Protein AF-A0A6A6NJC8-F1 (afdb_monomer_lite)

Structure (mmCIF, N/CA/C/O backbone):
data_AF-A0A6A6NJC8-F1
#
_entry.id   AF-A0A6A6NJC8-F1
#
loop_
_atom_site.group_PDB
_atom_site.id
_atom_site.type_symbol
_atom_site.label_atom_id
_atom_site.label_alt_id
_atom_site.label_comp_id
_atom_site.label_asym_id
_atom_site.label_entity_id
_atom_site.label_seq_id
_atom_site.pdbx_PDB_ins_code
_atom_site.Cartn_x
_atom_site.Cartn_y
_atom_site.Cartn_z
_atom_site.occupancy
_atom_site.B_iso_or_equiv
_atom_site.auth_seq_id
_atom_site.auth_comp_id
_atom_site.auth_asym_id
_atom_site.auth_atom_id
_atom_site.pdbx_PDB_model_num
ATOM 1 N N . MET A 1 1 ? 11.567 -21.123 -33.659 1.00 41.88 1 MET A N 1
ATOM 2 C CA . MET A 1 1 ? 11.520 -22.074 -34.787 1.00 41.88 1 MET A CA 1
ATOM 3 C C . MET A 1 1 ? 12.608 -21.691 -35.777 1.00 41.88 1 MET A C 1
ATOM 5 O O . MET A 1 1 ? 12.524 -20.587 -36.301 1.00 41.88 1 MET A O 1
ATOM 9 N N . PRO A 1 2 ? 13.656 -22.506 -35.967 1.00 37.62 2 PRO A N 1
ATOM 10 C CA . PRO A 1 2 ? 14.700 -22.231 -36.945 1.00 37.62 2 PRO A CA 1
ATOM 11 C C . PRO A 1 2 ? 14.341 -22.888 -38.285 1.00 37.62 2 PRO A C 1
ATOM 13 O O . PRO A 1 2 ? 13.939 -24.048 -38.311 1.00 37.62 2 PRO A O 1
ATOM 16 N N . SER A 1 3 ? 14.474 -22.147 -39.384 1.00 38.88 3 SER A N 1
ATOM 17 C CA . SER A 1 3 ? 14.333 -22.671 -40.747 1.00 38.88 3 SER A CA 1
ATOM 18 C C . SER A 1 3 ? 15.659 -22.488 -41.477 1.00 38.88 3 SER A C 1
ATOM 20 O O . SER A 1 3 ? 16.122 -21.366 -41.666 1.00 38.88 3 SER A O 1
ATOM 22 N N . THR A 1 4 ? 16.278 -23.607 -41.833 1.00 43.59 4 THR A N 1
ATOM 23 C CA . THR A 1 4 ? 17.396 -23.730 -42.772 1.00 43.59 4 THR A CA 1
ATOM 24 C C . THR A 1 4 ? 16.882 -23.723 -44.219 1.00 43.59 4 THR A C 1
ATOM 26 O O . THR A 1 4 ? 15.730 -24.084 -44.462 1.00 43.59 4 THR A O 1
ATOM 29 N N . PRO A 1 5 ? 17.745 -23.407 -45.200 1.00 42.50 5 PRO A N 1
ATOM 30 C CA . PRO A 1 5 ? 17.656 -24.014 -46.530 1.00 42.50 5 PRO A CA 1
ATOM 31 C C . PRO A 1 5 ? 18.995 -24.693 -46.883 1.00 42.50 5 PRO A C 1
ATOM 33 O O . PRO A 1 5 ? 20.046 -24.063 -46.882 1.00 42.50 5 PRO A O 1
ATOM 36 N N . ASN A 1 6 ? 19.038 -26.027 -46.922 1.00 35.12 6 ASN A N 1
ATOM 37 C CA . ASN A 1 6 ? 18.903 -26.884 -48.113 1.00 35.12 6 ASN A CA 1
ATOM 38 C C . ASN A 1 6 ? 19.952 -26.636 -49.213 1.00 35.12 6 ASN A C 1
ATOM 40 O O . ASN A 1 6 ? 19.728 -25.883 -50.156 1.00 35.12 6 ASN A O 1
ATOM 44 N N . GLY A 1 7 ? 21.065 -27.371 -49.113 1.00 31.09 7 GLY A N 1
ATOM 45 C CA . GLY A 1 7 ? 21.902 -27.737 -50.252 1.00 31.09 7 GLY A CA 1
ATOM 46 C C . GLY A 1 7 ? 21.306 -28.952 -50.965 1.00 31.09 7 GLY A C 1
ATOM 47 O O . GLY A 1 7 ? 20.947 -29.935 -50.319 1.00 31.09 7 GLY A O 1
ATOM 48 N N . SER A 1 8 ? 21.191 -28.876 -52.290 1.00 33.72 8 SER A N 1
ATOM 49 C CA . SER A 1 8 ? 20.746 -29.982 -53.139 1.00 33.72 8 SER A CA 1
ATOM 50 C C . SER A 1 8 ? 21.908 -30.431 -54.018 1.00 33.72 8 SER A C 1
ATOM 52 O O . SER A 1 8 ? 22.363 -29.696 -54.893 1.00 33.72 8 SER A O 1
ATOM 54 N N . VAL A 1 9 ? 22.409 -31.632 -53.737 1.00 33.34 9 VAL A N 1
ATOM 55 C CA . VAL A 1 9 ? 23.376 -32.367 -54.553 1.00 33.34 9 VAL A CA 1
ATOM 56 C C . VAL A 1 9 ? 22.571 -33.211 -55.536 1.00 33.34 9 VAL A C 1
ATOM 58 O O . VAL A 1 9 ? 21.896 -34.154 -55.126 1.00 33.34 9 VAL A O 1
ATOM 61 N N . HIS A 1 10 ? 22.644 -32.890 -56.828 1.00 31.41 10 HIS A N 1
ATOM 62 C CA . HIS A 1 10 ? 22.066 -33.708 -57.894 1.00 31.41 10 HIS A CA 1
ATOM 63 C C . HIS A 1 10 ? 23.175 -34.374 -58.722 1.00 31.41 10 HIS A C 1
ATOM 65 O O . HIS A 1 10 ? 23.778 -33.777 -59.605 1.00 31.41 10 HIS A O 1
ATOM 71 N N . LYS A 1 11 ? 23.454 -35.622 -58.333 1.00 29.78 11 LYS A N 1
ATOM 72 C CA . LYS A 1 11 ? 23.637 -36.834 -59.150 1.00 29.78 11 LYS A CA 1
ATOM 73 C C . LYS A 1 11 ? 23.867 -36.626 -60.662 1.00 29.78 11 LYS A C 1
ATOM 75 O O . LYS A 1 11 ? 22.927 -36.283 -61.372 1.00 29.78 11 LYS A O 1
ATOM 80 N N . PHE A 1 12 ? 25.059 -36.986 -61.147 1.00 27.52 12 PHE A N 1
ATOM 81 C CA . PHE A 1 12 ? 25.274 -37.395 -62.539 1.00 27.52 12 PHE A CA 1
ATOM 82 C C . PHE A 1 12 ? 25.488 -38.909 -62.604 1.00 27.52 12 PHE A C 1
ATOM 84 O O . PHE A 1 12 ? 26.232 -39.478 -61.806 1.00 27.52 12 PHE A O 1
ATOM 91 N N . GLN A 1 13 ? 24.723 -39.524 -63.502 1.00 31.44 13 GLN A N 1
ATOM 92 C CA . GLN A 1 13 ? 24.660 -40.944 -63.821 1.00 31.44 13 GLN A CA 1
ATOM 93 C C . GLN A 1 13 ? 25.896 -41.415 -64.587 1.00 31.44 13 GLN A C 1
ATOM 95 O O . GLN A 1 13 ? 26.438 -40.690 -65.416 1.00 31.44 13 GLN A O 1
ATOM 100 N N . GLU A 1 14 ? 26.270 -42.659 -64.297 1.00 28.16 14 GLU A N 1
ATOM 101 C CA . GLU A 1 14 ? 27.079 -43.540 -65.131 1.00 28.16 14 GLU A CA 1
ATOM 102 C C . GLU A 1 14 ? 26.435 -43.695 -66.518 1.00 28.16 14 GLU A C 1
ATOM 104 O O . GLU A 1 14 ? 25.247 -44.011 -66.616 1.00 28.16 14 GLU A O 1
ATOM 109 N N . GLU A 1 15 ? 27.230 -43.508 -67.570 1.00 29.28 15 GLU A N 1
ATOM 110 C CA . GLU A 1 15 ? 26.967 -44.073 -68.893 1.00 29.28 15 GLU A CA 1
ATOM 111 C C . GLU A 1 15 ? 28.077 -45.073 -69.215 1.00 29.28 15 GLU A C 1
ATOM 113 O O . GLU A 1 15 ? 29.268 -44.806 -69.040 1.00 29.28 15 GLU A O 1
ATOM 118 N N . ASP A 1 16 ? 27.614 -46.249 -69.617 1.00 26.67 16 ASP A N 1
ATOM 119 C CA . ASP A 1 16 ? 28.346 -47.470 -69.895 1.00 26.67 16 ASP A CA 1
ATOM 120 C C . ASP A 1 16 ? 28.684 -47.571 -71.395 1.00 26.67 16 ASP A C 1
ATOM 122 O O . ASP A 1 16 ? 28.034 -46.958 -72.240 1.00 26.67 16 ASP A O 1
ATOM 126 N N . GLU A 1 17 ? 29.667 -48.420 -71.689 1.00 26.52 17 GLU A N 1
ATOM 127 C CA . GLU A 1 17 ? 29.964 -49.049 -72.984 1.00 26.52 17 GLU A CA 1
ATOM 128 C C . GLU A 1 17 ? 30.283 -48.190 -74.230 1.00 26.52 17 GLU A C 1
ATOM 130 O O . GLU A 1 17 ? 29.432 -47.694 -74.964 1.00 26.52 17 GLU A O 1
ATOM 135 N N . SER A 1 18 ? 31.547 -48.262 -74.657 1.00 26.30 18 SER A N 1
ATOM 136 C CA . SER A 1 18 ? 31.848 -48.965 -75.920 1.00 26.30 18 SER A CA 1
ATOM 137 C C . SER A 1 18 ? 33.334 -49.309 -76.035 1.00 26.30 18 SER A C 1
ATOM 139 O O . SER A 1 18 ? 34.189 -48.546 -76.479 1.00 26.30 18 SER A O 1
ATOM 141 N N . THR A 1 19 ? 33.619 -50.544 -75.645 1.00 29.59 19 THR A N 1
ATOM 142 C CA . THR A 1 19 ? 34.724 -51.366 -76.124 1.00 29.59 19 THR A CA 1
ATOM 143 C C . THR A 1 19 ? 34.770 -51.364 -77.655 1.00 29.59 19 THR A C 1
ATOM 145 O O . THR A 1 19 ? 33.964 -52.013 -78.317 1.00 29.59 19 THR A O 1
ATOM 148 N N . VAL A 1 20 ? 35.768 -50.694 -78.236 1.00 29.53 20 VAL A N 1
ATOM 149 C CA . VAL A 1 20 ? 36.197 -50.963 -79.614 1.00 29.53 20 VAL A CA 1
ATOM 150 C C . VAL A 1 20 ? 37.512 -51.717 -79.553 1.00 29.53 20 VAL A C 1
ATOM 152 O O . VAL A 1 20 ? 38.564 -51.203 -79.179 1.00 29.53 20 VAL A O 1
ATOM 155 N N . SER A 1 21 ? 37.407 -52.998 -79.872 1.00 26.67 21 SER A N 1
ATOM 156 C CA . SER A 1 21 ? 38.515 -53.923 -79.993 1.00 26.67 21 SER A CA 1
ATOM 157 C C . SER A 1 21 ? 39.278 -53.697 -81.299 1.00 26.67 21 SER A C 1
ATOM 159 O O . SER A 1 21 ? 38.669 -53.631 -82.365 1.00 26.67 21 SER A O 1
ATOM 161 N N . SER A 1 22 ? 40.607 -53.800 -81.192 1.00 26.28 22 SER A N 1
ATOM 162 C CA . SER A 1 22 ? 41.574 -54.285 -82.199 1.00 26.28 22 SER A CA 1
ATOM 163 C C . SER A 1 22 ? 41.962 -53.349 -83.368 1.00 26.28 22 SER A C 1
ATOM 165 O O . SER A 1 22 ? 41.143 -52.540 -83.787 1.00 26.28 22 SER A O 1
ATOM 167 N N . PRO A 1 23 ? 43.191 -53.459 -83.936 1.00 31.98 23 PRO A N 1
ATOM 168 C CA . PRO A 1 23 ? 44.130 -54.578 -83.814 1.00 31.98 23 PRO A CA 1
ATOM 169 C C . PRO A 1 23 ? 45.562 -54.214 -83.383 1.00 31.98 23 PRO A C 1
ATOM 171 O O . PRO A 1 23 ? 46.103 -53.147 -83.653 1.00 31.98 23 PRO A O 1
ATOM 174 N N . THR A 1 24 ? 46.214 -55.202 -82.780 1.00 38.50 24 THR A N 1
ATOM 175 C CA . THR A 1 24 ? 47.656 -55.426 -82.860 1.00 38.50 24 THR A CA 1
ATOM 176 C C . THR A 1 24 ? 48.128 -55.311 -84.315 1.00 38.50 24 THR A C 1
ATOM 178 O O . THR A 1 24 ? 47.917 -56.215 -85.121 1.00 38.50 24 THR A O 1
ATOM 181 N N . LEU A 1 25 ? 48.797 -54.207 -84.644 1.00 31.39 25 LEU A N 1
ATOM 182 C CA . LEU A 1 25 ? 49.578 -54.037 -85.867 1.00 31.39 25 LEU A CA 1
ATOM 183 C C . LEU A 1 25 ? 51.045 -53.852 -85.468 1.00 31.39 25 LEU A C 1
ATOM 185 O O . LEU A 1 25 ? 51.468 -52.785 -85.044 1.00 31.39 25 LEU A O 1
ATOM 189 N N . SER A 1 26 ? 51.769 -54.971 -85.531 1.00 36.19 26 SER A N 1
ATOM 190 C CA . SER A 1 26 ? 53.160 -55.091 -85.992 1.00 36.19 26 SER A CA 1
ATOM 191 C C . SER A 1 26 ? 54.058 -53.853 -85.854 1.00 36.19 26 SER A C 1
ATOM 193 O O . SER A 1 26 ? 53.956 -52.933 -86.657 1.00 36.19 26 SER A O 1
ATOM 195 N N . SER A 1 27 ? 55.007 -53.917 -84.910 1.00 44.06 27 SER A N 1
ATOM 196 C CA . SER A 1 27 ? 56.323 -53.258 -84.980 1.00 44.06 27 SER A CA 1
ATOM 197 C C . SER A 1 27 ? 56.333 -51.842 -85.574 1.00 44.06 27 SER A C 1
ATOM 199 O O . SER A 1 27 ? 56.900 -51.654 -86.644 1.00 44.06 27 SER A O 1
ATOM 201 N N . SER A 1 28 ? 55.753 -50.850 -84.894 1.00 47.44 28 SER A N 1
ATOM 202 C CA . SER A 1 28 ? 56.027 -49.453 -85.243 1.00 47.44 28 SER A CA 1
ATOM 203 C C . SER A 1 28 ? 57.431 -49.107 -84.756 1.00 47.44 28 SER A C 1
ATOM 205 O O . SER A 1 28 ? 57.671 -49.022 -83.546 1.00 47.44 28 SER A O 1
ATOM 207 N N . MET A 1 29 ? 58.380 -48.963 -85.673 1.00 57.50 29 MET A N 1
ATOM 208 C CA . MET A 1 29 ? 59.720 -48.512 -85.317 1.00 57.50 29 MET A CA 1
ATOM 209 C C . MET A 1 29 ? 59.643 -47.094 -84.735 1.00 57.50 29 MET A C 1
ATOM 211 O O . MET A 1 29 ? 59.025 -46.207 -85.318 1.00 57.50 29 MET A O 1
ATOM 215 N N . THR A 1 30 ? 60.276 -46.851 -83.586 1.00 59.84 30 THR A N 1
ATOM 216 C CA . THR A 1 30 ? 60.430 -45.493 -83.048 1.00 59.84 30 THR A CA 1
ATOM 217 C C . THR A 1 30 ? 61.491 -44.761 -83.866 1.00 59.84 30 THR A C 1
ATOM 219 O O . THR A 1 30 ? 62.697 -44.861 -83.622 1.00 59.84 30 THR A O 1
ATOM 222 N N . PHE A 1 31 ? 61.046 -44.049 -84.900 1.00 61.91 31 PHE A N 1
ATOM 223 C CA . PHE A 1 31 ? 61.930 -43.264 -85.756 1.00 61.91 31 PHE A CA 1
ATOM 224 C C . PHE A 1 31 ? 62.640 -42.178 -84.930 1.00 61.91 31 PHE A C 1
ATOM 226 O O . PHE A 1 31 ? 61.997 -41.404 -84.224 1.00 61.91 31 PHE A O 1
ATOM 233 N N . GLY A 1 32 ? 63.978 -42.147 -84.994 1.00 64.69 32 GLY A N 1
ATOM 234 C CA . GLY A 1 32 ? 64.833 -41.250 -84.196 1.00 64.69 32 GLY A CA 1
ATOM 235 C C . GLY A 1 32 ? 65.734 -41.949 -83.167 1.00 64.69 32 GLY A C 1
ATOM 236 O O . GLY A 1 32 ? 66.575 -41.295 -82.556 1.00 64.69 32 GLY A O 1
ATOM 237 N N . THR A 1 33 ? 65.612 -43.269 -82.998 1.00 73.56 33 THR A N 1
ATOM 238 C CA . THR A 1 33 ? 66.508 -44.094 -82.167 1.00 73.56 33 THR A CA 1
ATOM 239 C C . THR A 1 33 ? 67.672 -44.683 -82.989 1.00 73.56 33 THR A C 1
ATOM 241 O O . THR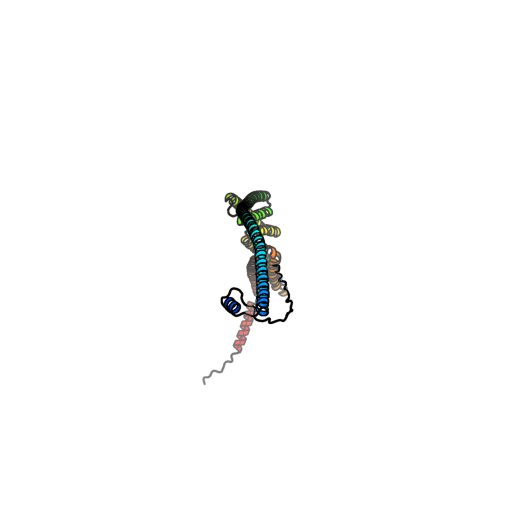 A 1 33 ? 67.537 -44.874 -84.202 1.00 73.56 33 THR A O 1
ATOM 244 N N . PRO A 1 34 ? 68.835 -44.995 -82.375 1.00 66.00 34 PRO A N 1
ATOM 245 C CA . PRO A 1 34 ? 69.986 -45.570 -83.090 1.00 66.00 34 PRO A CA 1
ATOM 246 C C . PRO A 1 34 ? 69.684 -46.950 -83.704 1.00 66.00 34 PRO A C 1
ATOM 248 O O . PRO A 1 34 ? 70.246 -47.311 -84.736 1.00 66.00 34 PRO A O 1
ATOM 251 N N . GLU A 1 35 ? 68.739 -47.686 -83.122 1.00 67.25 35 GLU A N 1
ATOM 252 C CA . GLU A 1 35 ? 68.263 -48.997 -83.582 1.00 67.25 35 GLU A CA 1
ATOM 253 C C . GLU A 1 35 ? 67.546 -48.913 -84.941 1.00 67.25 35 GLU A C 1
ATOM 255 O O . GLU A 1 35 ? 67.665 -49.815 -85.775 1.00 67.25 35 GLU A O 1
ATOM 260 N N . ALA A 1 36 ? 66.869 -47.792 -85.218 1.00 65.44 36 ALA A N 1
ATOM 261 C CA . ALA A 1 36 ? 66.223 -47.556 -86.505 1.00 65.44 36 ALA A CA 1
ATOM 262 C C . ALA A 1 36 ? 67.224 -47.332 -87.650 1.00 65.44 36 ALA A C 1
ATOM 264 O O . ALA A 1 36 ? 66.989 -47.758 -88.785 1.00 65.44 36 ALA A O 1
ATOM 265 N N . LEU A 1 37 ? 68.371 -46.719 -87.345 1.00 64.94 37 LEU A N 1
ATOM 266 C CA . LEU A 1 37 ? 69.449 -46.477 -88.307 1.00 64.94 37 LEU A CA 1
ATOM 267 C C . LEU A 1 37 ? 70.192 -47.770 -88.678 1.00 64.94 37 LEU A C 1
ATOM 269 O O . LEU A 1 37 ? 70.551 -47.964 -89.842 1.00 64.94 37 LEU A O 1
ATOM 273 N N . ASP A 1 38 ? 70.366 -48.684 -87.721 1.00 67.75 38 ASP A N 1
ATOM 274 C CA . ASP A 1 38 ? 70.988 -49.992 -87.958 1.00 67.75 38 ASP A CA 1
ATOM 275 C C . ASP A 1 38 ? 70.116 -50.928 -88.805 1.00 67.75 38 ASP A C 1
ATOM 277 O O . ASP A 1 38 ? 70.636 -51.740 -89.577 1.00 67.75 38 ASP A O 1
ATOM 281 N N . HIS A 1 39 ? 68.791 -50.808 -88.710 1.00 66.06 39 HIS A N 1
ATOM 282 C CA . HIS A 1 39 ? 67.864 -51.512 -89.596 1.00 66.06 39 HIS A CA 1
ATOM 283 C C . HIS A 1 39 ? 67.890 -50.941 -91.018 1.00 66.06 39 HIS A C 1
ATOM 285 O O . HIS A 1 39 ? 68.025 -51.723 -91.958 1.00 66.06 39 HIS A O 1
ATOM 291 N N . LEU A 1 40 ? 67.886 -49.609 -91.181 1.00 63.72 40 LEU A N 1
ATOM 292 C CA . LEU A 1 40 ? 68.051 -48.917 -92.473 1.00 63.72 40 LEU A CA 1
ATOM 293 C C . LEU A 1 40 ? 69.286 -49.395 -93.248 1.00 63.72 40 LEU A C 1
ATOM 295 O O . LEU A 1 40 ? 69.226 -49.600 -94.458 1.00 63.72 40 LEU A O 1
ATOM 299 N N . ARG A 1 41 ? 70.394 -49.634 -92.540 1.00 68.62 41 ARG A N 1
ATOM 300 C CA . ARG A 1 41 ? 71.668 -50.065 -93.133 1.00 68.62 41 ARG A CA 1
ATOM 301 C C . ARG A 1 41 ? 71.674 -51.518 -93.627 1.00 68.62 41 ARG A C 1
ATOM 303 O O . ARG A 1 41 ? 72.539 -51.876 -94.422 1.00 68.62 41 ARG A O 1
ATOM 310 N N . LYS A 1 42 ? 70.738 -52.354 -93.160 1.00 70.75 42 LYS A N 1
ATOM 311 C CA . LYS A 1 42 ? 70.618 -53.783 -93.515 1.00 70.75 42 LYS A CA 1
ATOM 312 C C . LYS A 1 42 ? 69.615 -54.049 -94.644 1.00 70.75 42 LYS A C 1
ATOM 314 O O . LYS A 1 42 ? 69.559 -55.169 -95.148 1.00 70.75 42 LYS A O 1
ATOM 319 N N . LEU A 1 43 ? 68.834 -53.054 -95.060 1.00 66.56 43 LEU A N 1
ATOM 320 C CA . LEU A 1 43 ? 67.834 -53.214 -96.116 1.00 66.56 43 LEU A CA 1
ATOM 321 C C . LEU A 1 43 ? 68.466 -53.120 -97.508 1.00 66.56 43 LEU A C 1
ATOM 323 O O . LEU A 1 43 ? 69.072 -52.117 -97.866 1.00 66.56 43 LEU A O 1
ATOM 327 N N . THR A 1 44 ? 68.291 -54.174 -98.304 1.00 66.19 44 THR A N 1
ATOM 328 C CA . THR A 1 44 ? 68.738 -54.261 -99.711 1.00 66.19 44 THR A CA 1
ATOM 329 C C . THR A 1 44 ? 67.589 -54.566 -100.682 1.00 66.19 44 THR A C 1
ATOM 331 O O . THR A 1 44 ? 67.808 -54.626 -101.888 1.00 66.19 44 THR A O 1
ATOM 334 N N . ASP A 1 45 ? 66.361 -54.719 -100.170 1.00 74.69 45 ASP A N 1
ATOM 335 C CA . ASP A 1 45 ? 65.141 -54.955 -100.949 1.00 74.69 45 ASP A CA 1
ATOM 336 C C . ASP A 1 45 ? 64.317 -53.664 -101.108 1.00 74.69 45 ASP A C 1
ATOM 338 O O . ASP A 1 45 ? 63.999 -52.972 -100.134 1.00 74.69 45 ASP A O 1
ATOM 342 N N . VAL A 1 46 ? 63.935 -53.358 -102.349 1.00 74.19 46 VAL A N 1
ATOM 343 C CA . VAL A 1 46 ? 63.192 -52.144 -102.725 1.00 74.19 46 VAL A CA 1
ATOM 344 C C . VAL A 1 46 ? 61.774 -52.150 -102.129 1.00 74.19 46 VAL A C 1
ATOM 346 O O . VAL A 1 46 ? 61.247 -51.094 -101.761 1.00 74.19 46 VAL A O 1
ATOM 349 N N . GLY A 1 47 ? 61.162 -53.329 -101.966 1.00 73.06 47 GLY A N 1
ATOM 350 C CA . GLY A 1 47 ? 59.842 -53.480 -101.340 1.00 73.06 47 GLY A CA 1
ATOM 351 C C . GLY A 1 47 ? 59.844 -53.172 -99.838 1.00 73.06 47 GLY A C 1
ATOM 352 O O . GLY A 1 47 ? 58.932 -52.528 -99.318 1.00 73.06 47 GLY A O 1
ATOM 353 N N . ALA A 1 48 ? 60.890 -53.587 -99.127 1.00 73.62 48 ALA A N 1
ATOM 354 C CA . ALA A 1 48 ? 61.046 -53.301 -97.704 1.00 73.62 48 ALA A CA 1
ATOM 355 C C . ALA A 1 48 ? 61.396 -51.822 -97.433 1.00 73.62 48 ALA A C 1
ATOM 357 O O . ALA A 1 48 ? 60.857 -51.221 -96.503 1.00 73.62 48 ALA A O 1
ATOM 358 N N . MET A 1 49 ? 62.214 -51.202 -98.292 1.00 75.12 49 MET A N 1
ATOM 359 C CA . MET A 1 49 ? 62.529 -49.769 -98.214 1.00 75.12 49 MET A CA 1
ATOM 360 C C . MET A 1 49 ? 61.298 -48.886 -98.472 1.00 75.12 49 MET A C 1
ATOM 362 O O . MET A 1 49 ? 61.090 -47.894 -97.775 1.00 75.12 49 MET A O 1
ATOM 366 N N . THR A 1 50 ? 60.437 -49.264 -99.422 1.00 80.19 50 THR A N 1
ATOM 367 C CA . THR A 1 50 ? 59.172 -48.551 -99.660 1.00 80.19 50 THR A CA 1
ATOM 368 C C . THR A 1 50 ? 58.182 -48.722 -98.510 1.00 80.19 50 THR A C 1
ATOM 370 O O . THR A 1 50 ? 57.526 -47.748 -98.156 1.00 80.19 50 THR A O 1
ATOM 373 N N . ARG A 1 51 ? 58.087 -49.894 -97.866 1.00 79.31 51 ARG A N 1
ATOM 374 C CA . ARG A 1 51 ? 57.253 -50.065 -96.658 1.00 79.31 51 ARG A CA 1
ATOM 375 C C . ARG A 1 51 ? 57.706 -49.180 -95.499 1.00 79.31 51 ARG A C 1
ATOM 377 O O . ARG A 1 51 ? 56.874 -48.472 -94.944 1.00 79.31 51 ARG A O 1
ATOM 384 N N . LEU A 1 52 ? 59.005 -49.154 -95.203 1.00 80.19 52 LEU A N 1
ATOM 385 C CA . LEU A 1 52 ? 59.553 -48.281 -94.161 1.00 80.19 52 LEU A CA 1
ATOM 386 C C . LEU A 1 52 ? 59.381 -46.803 -94.492 1.00 80.19 52 LEU A C 1
ATOM 388 O O . LEU A 1 52 ? 59.100 -46.018 -93.601 1.00 80.19 52 LEU A O 1
ATOM 392 N N . LEU A 1 53 ? 59.480 -46.414 -95.765 1.00 81.44 53 LEU A N 1
ATOM 393 C CA . LEU A 1 53 ? 59.166 -45.048 -96.173 1.00 81.44 53 LEU A CA 1
ATOM 394 C C . LEU A 1 53 ? 57.698 -44.696 -95.885 1.00 81.44 53 LEU A C 1
ATOM 396 O O . LEU A 1 53 ? 57.432 -43.624 -95.352 1.00 81.44 53 LEU A O 1
ATOM 400 N N . HIS A 1 54 ? 56.745 -45.580 -96.199 1.00 85.62 54 HIS A N 1
ATOM 401 C CA . HIS A 1 54 ? 55.334 -45.346 -95.869 1.00 85.62 54 HIS A CA 1
ATOM 402 C C . HIS A 1 54 ? 55.099 -45.306 -94.352 1.00 85.62 54 HIS A C 1
ATOM 404 O O . HIS A 1 54 ? 54.292 -44.503 -93.894 1.00 85.62 54 HIS A O 1
ATOM 410 N N . GLU A 1 55 ? 55.826 -46.115 -93.581 1.00 85.06 55 GLU A N 1
ATOM 411 C CA . GLU A 1 55 ? 55.790 -46.106 -92.116 1.00 85.06 55 GLU A CA 1
ATOM 412 C C . GLU A 1 55 ? 56.377 -44.805 -91.535 1.00 85.06 55 GLU A C 1
ATOM 414 O O . GLU A 1 55 ? 55.733 -44.170 -90.705 1.00 85.06 55 GLU A O 1
ATOM 419 N N . CYS A 1 56 ? 57.520 -44.330 -92.047 1.00 83.44 56 CYS A N 1
ATOM 420 C CA . CYS A 1 56 ? 58.094 -43.019 -91.721 1.00 83.44 56 CYS A CA 1
ATOM 421 C C . CYS A 1 56 ? 57.113 -41.886 -92.033 1.00 83.44 56 CYS A C 1
ATOM 423 O O . CYS A 1 56 ? 56.921 -40.989 -91.219 1.00 83.44 56 CYS A O 1
ATOM 425 N N . ILE A 1 57 ? 56.491 -41.917 -93.217 1.00 87.00 57 ILE A N 1
ATOM 426 C CA . ILE A 1 57 ? 55.524 -40.898 -93.641 1.00 87.00 57 ILE A CA 1
ATOM 427 C C . ILE A 1 57 ? 54.286 -40.926 -92.733 1.00 87.00 57 ILE A C 1
ATOM 429 O O . ILE A 1 57 ? 53.765 -39.868 -92.387 1.00 87.00 57 ILE A O 1
ATOM 433 N N . ALA A 1 58 ? 53.811 -42.107 -92.331 1.00 87.56 58 ALA A N 1
ATOM 434 C CA . ALA A 1 58 ? 52.697 -42.239 -91.396 1.00 87.56 58 ALA A CA 1
ATOM 435 C C . ALA A 1 58 ? 53.057 -41.707 -90.001 1.00 87.56 58 ALA A C 1
ATOM 437 O O . ALA A 1 58 ? 52.267 -40.974 -89.412 1.00 87.56 58 ALA A O 1
ATOM 438 N N . TYR A 1 59 ? 54.260 -42.012 -89.508 1.00 86.81 59 TYR A N 1
ATOM 439 C CA . TYR A 1 59 ? 54.755 -41.511 -88.228 1.00 86.81 59 TYR A CA 1
ATOM 440 C C . TYR A 1 59 ? 54.930 -39.991 -88.233 1.00 86.81 59 TYR A C 1
ATOM 442 O O . TYR A 1 59 ? 54.477 -39.324 -87.310 1.00 86.81 59 TYR A O 1
ATOM 450 N N . GLN A 1 60 ? 55.511 -39.430 -89.298 1.00 88.62 60 GLN A N 1
ATOM 451 C CA . GLN A 1 60 ? 55.651 -37.984 -89.451 1.00 88.62 60 GLN A CA 1
ATOM 452 C C . GLN A 1 60 ? 54.282 -37.294 -89.453 1.00 88.62 60 GLN A C 1
ATOM 454 O O . GLN A 1 60 ? 54.092 -36.340 -88.714 1.00 88.62 60 GLN A O 1
ATOM 459 N N . ARG A 1 61 ? 53.297 -37.835 -90.183 1.00 89.62 61 ARG A N 1
ATOM 460 C CA . ARG A 1 61 ? 51.920 -37.311 -90.166 1.00 89.62 61 ARG A CA 1
ATOM 461 C C . ARG A 1 61 ? 51.260 -37.402 -88.791 1.00 89.62 61 ARG A C 1
ATOM 463 O O . ARG A 1 61 ? 50.491 -36.515 -88.446 1.00 89.62 61 ARG A O 1
ATOM 470 N N . ALA A 1 62 ? 51.521 -38.464 -88.030 1.00 90.44 62 ALA A N 1
ATOM 471 C CA . ALA A 1 62 ? 50.994 -38.605 -86.674 1.00 90.44 62 ALA A CA 1
ATOM 472 C C . ALA A 1 62 ? 51.605 -37.557 -85.730 1.00 90.44 62 ALA A C 1
ATOM 474 O O . ALA A 1 62 ? 50.883 -36.914 -84.979 1.00 90.44 62 ALA A O 1
ATOM 475 N N . LEU A 1 63 ? 52.916 -37.326 -85.836 1.00 89.94 63 LEU A N 1
ATOM 476 C CA . LEU A 1 63 ? 53.621 -36.278 -85.096 1.00 89.94 63 LEU A CA 1
ATOM 477 C C . LEU A 1 63 ? 53.153 -34.872 -85.475 1.00 89.94 63 LEU A C 1
ATOM 479 O O . LEU A 1 63 ? 52.990 -34.034 -84.594 1.00 89.94 63 LEU A O 1
ATOM 483 N N . ASP A 1 64 ? 52.921 -34.626 -86.765 1.00 91.62 64 ASP A N 1
ATOM 484 C CA . ASP A 1 64 ? 52.381 -33.357 -87.251 1.00 91.62 64 ASP A CA 1
ATOM 485 C C . ASP A 1 64 ? 50.971 -33.121 -86.678 1.00 91.62 64 ASP A C 1
ATOM 487 O O . ASP A 1 64 ? 50.686 -32.033 -86.189 1.00 91.62 64 ASP A O 1
ATOM 491 N N . LEU A 1 65 ? 50.120 -34.156 -86.629 1.00 92.31 65 LEU A N 1
ATOM 492 C CA . LEU A 1 65 ? 48.791 -34.084 -86.005 1.00 92.31 65 LEU A CA 1
ATOM 493 C C . LEU A 1 65 ? 48.856 -33.818 -84.494 1.00 92.31 65 LEU A C 1
ATOM 495 O O . LEU A 1 65 ? 48.087 -33.006 -83.980 1.00 92.31 65 LEU A O 1
ATOM 499 N N . ASP A 1 66 ? 49.760 -34.479 -83.771 1.00 89.38 66 ASP A N 1
ATOM 500 C CA . ASP A 1 66 ? 49.944 -34.250 -82.334 1.00 89.38 66 ASP A CA 1
ATOM 501 C C . ASP A 1 66 ? 50.481 -32.843 -82.050 1.00 89.38 66 ASP A C 1
ATOM 503 O O . ASP A 1 66 ? 50.044 -32.183 -81.102 1.00 89.38 66 ASP A O 1
ATOM 507 N N . LEU A 1 67 ? 51.393 -32.352 -82.894 1.00 90.06 67 LEU A N 1
ATOM 508 C CA . LEU A 1 67 ? 51.892 -30.987 -82.818 1.00 90.06 67 LEU A CA 1
ATOM 509 C C . LEU A 1 67 ? 50.776 -29.978 -83.101 1.00 90.06 67 LEU A C 1
ATOM 511 O O . LEU A 1 67 ? 50.630 -29.024 -82.338 1.00 90.06 67 LEU A O 1
ATOM 515 N N . ASP A 1 68 ? 49.958 -30.202 -84.129 1.00 90.69 68 ASP A N 1
ATOM 516 C CA . ASP A 1 68 ? 48.804 -29.358 -84.448 1.00 90.69 68 ASP A CA 1
ATOM 517 C C . ASP A 1 68 ? 47.790 -29.336 -83.294 1.00 90.69 68 ASP A C 1
ATOM 519 O O . ASP A 1 68 ? 47.289 -28.271 -82.925 1.00 90.69 68 ASP A O 1
ATOM 523 N N . ASN A 1 69 ? 47.547 -30.480 -82.648 1.00 91.31 69 ASN A N 1
ATOM 524 C CA . ASN A 1 69 ? 46.691 -30.574 -81.465 1.00 91.31 69 ASN A CA 1
ATOM 525 C C . ASN A 1 69 ? 47.260 -29.787 -80.273 1.00 91.31 69 ASN A C 1
ATOM 527 O O . ASN A 1 69 ? 46.528 -29.042 -79.616 1.00 91.31 69 ASN A O 1
ATOM 531 N N . LEU A 1 70 ? 48.562 -29.900 -79.996 1.00 89.94 70 LEU A N 1
ATOM 532 C CA . LEU A 1 70 ? 49.222 -29.134 -78.931 1.00 89.94 70 LEU A CA 1
ATOM 533 C C . LEU A 1 70 ? 49.239 -27.628 -79.230 1.00 89.94 70 LEU A C 1
ATOM 535 O O . LEU A 1 70 ? 49.021 -26.806 -78.334 1.00 89.94 70 LEU A O 1
ATOM 539 N N . LEU A 1 71 ? 49.456 -27.249 -80.490 1.00 89.12 71 LEU A N 1
ATOM 540 C CA . LEU A 1 71 ? 49.390 -25.857 -8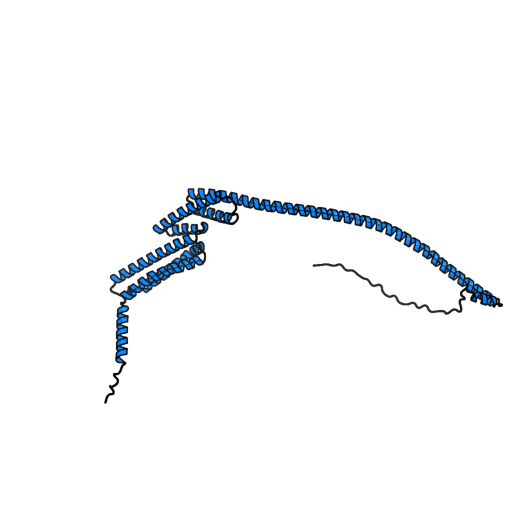0.929 1.00 89.12 71 LEU A CA 1
ATOM 541 C C . LEU A 1 71 ? 47.965 -25.300 -80.814 1.00 89.12 71 LEU A C 1
ATOM 543 O O . LEU A 1 71 ? 47.800 -24.150 -80.400 1.00 89.12 71 LEU A O 1
ATOM 547 N N . ALA A 1 72 ? 46.940 -26.108 -81.093 1.00 89.56 72 ALA A N 1
ATOM 548 C CA . ALA A 1 72 ? 45.547 -25.726 -80.888 1.00 89.56 72 ALA A CA 1
ATOM 549 C C . ALA A 1 72 ? 45.231 -25.490 -79.398 1.00 89.56 72 ALA A C 1
ATOM 551 O O . ALA A 1 72 ? 44.657 -24.451 -79.055 1.00 89.56 72 ALA A O 1
ATOM 552 N N . GLN A 1 73 ? 45.686 -26.377 -78.502 1.00 90.06 73 GLN A N 1
ATOM 553 C CA . GLN A 1 73 ? 45.494 -26.244 -77.048 1.00 90.06 73 GLN A CA 1
ATOM 554 C C . GLN A 1 73 ? 46.117 -24.969 -76.471 1.00 90.06 73 GLN A C 1
ATOM 556 O O . GLN A 1 73 ? 45.556 -24.364 -75.556 1.00 90.06 73 GLN A O 1
ATOM 561 N N . ARG A 1 74 ? 47.249 -24.514 -77.020 1.00 90.44 74 ARG A N 1
ATOM 562 C CA . ARG A 1 74 ? 47.880 -23.256 -76.601 1.00 90.44 74 ARG A CA 1
ATOM 563 C C . ARG A 1 74 ? 46.929 -22.065 -76.745 1.00 90.44 74 ARG A C 1
ATOM 565 O O . ARG A 1 74 ? 46.876 -21.219 -75.858 1.00 90.44 74 ARG A O 1
ATOM 572 N N . SER A 1 75 ? 46.151 -22.027 -77.827 1.00 87.06 75 SER A N 1
ATOM 573 C CA . SER A 1 75 ? 45.199 -20.940 -78.069 1.00 87.06 75 SER A CA 1
ATOM 574 C C . SER A 1 75 ? 44.047 -20.926 -77.060 1.00 87.06 75 SER A C 1
ATOM 576 O O . SER A 1 75 ? 43.574 -19.855 -76.681 1.00 87.06 75 SER A O 1
ATOM 578 N N . ASP A 1 76 ? 43.613 -22.095 -76.586 1.00 88.88 76 ASP A N 1
ATOM 579 C CA . ASP A 1 76 ? 42.581 -22.198 -75.555 1.00 88.88 76 ASP A CA 1
ATOM 580 C C . ASP A 1 76 ? 43.134 -21.861 -74.168 1.00 88.88 76 ASP A C 1
ATOM 582 O O . ASP A 1 76 ? 42.476 -21.153 -73.403 1.00 88.88 76 ASP A O 1
ATOM 586 N N . LEU A 1 77 ? 44.374 -22.260 -73.865 1.00 89.19 77 LEU A N 1
ATOM 587 C CA . LEU A 1 77 ? 45.050 -21.857 -72.632 1.00 89.19 77 LEU A CA 1
ATOM 588 C C . LEU A 1 77 ? 45.218 -20.334 -72.553 1.00 89.19 77 LEU A C 1
ATOM 590 O O . LEU A 1 77 ? 44.929 -19.746 -71.511 1.00 89.19 77 LEU A O 1
ATOM 594 N N . ASP A 1 78 ? 45.601 -19.686 -73.655 1.00 89.88 78 ASP A N 1
ATOM 595 C CA . ASP A 1 78 ? 45.706 -18.224 -73.726 1.00 89.88 78 ASP A CA 1
ATOM 596 C C . ASP A 1 78 ? 44.343 -17.549 -73.477 1.00 89.88 78 ASP A C 1
ATOM 598 O O . ASP A 1 78 ? 44.263 -16.560 -72.743 1.00 89.88 78 ASP A O 1
ATOM 602 N N . LYS A 1 79 ? 43.236 -18.105 -73.997 1.00 90.38 79 LYS A N 1
ATOM 603 C CA . LYS A 1 79 ? 41.877 -17.609 -73.695 1.00 90.38 79 LYS A CA 1
ATOM 604 C C . LYS A 1 79 ? 41.525 -17.769 -72.215 1.00 90.38 79 LYS A C 1
ATOM 606 O O . LYS A 1 79 ? 40.959 -16.845 -71.628 1.00 90.38 79 LYS A O 1
ATOM 611 N N . HIS A 1 80 ? 41.851 -18.909 -71.604 1.00 90.50 80 HIS A N 1
ATOM 612 C CA . HIS A 1 80 ? 41.613 -19.144 -70.179 1.00 90.50 80 HIS A CA 1
ATOM 613 C C . HIS A 1 80 ? 42.449 -18.218 -69.294 1.00 90.50 80 HIS A C 1
ATOM 615 O O . HIS A 1 80 ? 41.925 -17.693 -68.314 1.00 90.50 80 HIS A O 1
ATOM 621 N N . LEU A 1 81 ? 43.705 -17.951 -69.662 1.00 89.38 81 LEU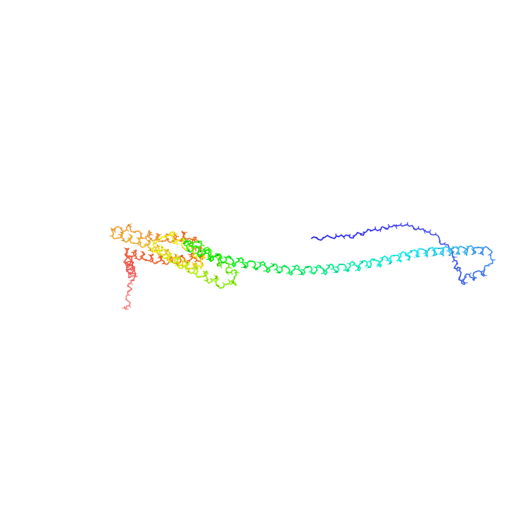 A N 1
ATOM 622 C CA . LEU A 1 81 ? 44.565 -17.001 -68.957 1.00 89.38 81 LEU A CA 1
ATOM 623 C C . LEU A 1 81 ? 43.984 -15.584 -69.048 1.00 89.38 81 LEU A C 1
ATOM 625 O O . LEU A 1 81 ? 43.825 -14.921 -68.026 1.00 89.38 81 LEU A O 1
ATOM 629 N N . LEU A 1 82 ? 43.559 -15.146 -70.237 1.00 89.19 82 LEU A N 1
ATOM 630 C CA . LEU A 1 82 ? 42.890 -13.851 -70.408 1.00 89.19 82 LEU A CA 1
ATOM 631 C C . LEU A 1 82 ? 41.584 -13.756 -69.606 1.00 89.19 82 LEU A C 1
ATOM 633 O O . LEU A 1 82 ? 41.262 -12.695 -69.070 1.00 89.19 82 LEU A O 1
ATOM 637 N N . HIS A 1 83 ? 40.819 -14.845 -69.507 1.00 90.69 83 HIS A N 1
ATOM 638 C CA . HIS A 1 83 ? 39.619 -14.884 -68.673 1.00 90.69 83 HIS A CA 1
ATOM 639 C C . HIS A 1 83 ? 39.959 -14.798 -67.180 1.00 90.69 83 HIS A C 1
ATOM 641 O O . HIS A 1 83 ? 39.327 -14.029 -66.457 1.00 90.69 83 HIS A O 1
ATOM 647 N N . LEU A 1 84 ? 40.989 -15.519 -66.731 1.00 89.88 84 LEU A N 1
ATOM 648 C CA . LEU A 1 84 ? 41.464 -15.469 -65.353 1.00 89.88 84 LEU A CA 1
ATOM 649 C C . LEU A 1 84 ? 41.968 -14.066 -64.994 1.00 89.88 84 LEU A C 1
ATOM 651 O O . LEU A 1 84 ? 41.610 -13.544 -63.942 1.00 89.88 84 LEU A O 1
ATOM 655 N N . GLN A 1 85 ? 42.713 -13.421 -65.894 1.00 88.75 85 GLN A N 1
ATOM 656 C CA . GLN A 1 85 ? 43.171 -12.044 -65.724 1.00 88.75 85 GLN A CA 1
ATOM 657 C C . GLN A 1 85 ? 41.989 -11.078 -65.556 1.00 88.75 85 GLN A C 1
ATOM 659 O O . GLN A 1 85 ? 41.970 -10.298 -64.608 1.00 88.75 85 GLN A O 1
ATOM 664 N N . LYS A 1 86 ? 40.956 -11.185 -66.402 1.00 88.12 86 LYS A N 1
ATOM 665 C CA . LYS A 1 86 ? 39.724 -10.391 -66.249 1.00 88.12 86 LYS A CA 1
ATOM 666 C C . LYS A 1 86 ? 39.009 -10.675 -64.927 1.00 88.12 86 LYS A C 1
ATOM 668 O O . LYS A 1 86 ? 38.500 -9.759 -64.292 1.00 88.12 86 LYS A O 1
ATOM 673 N N . SER A 1 87 ? 38.960 -11.935 -64.497 1.00 87.62 87 SER A N 1
ATOM 674 C CA . SER A 1 87 ? 38.338 -12.297 -63.219 1.00 87.62 87 SER A CA 1
ATOM 675 C C . SER A 1 87 ? 39.125 -11.780 -62.008 1.00 87.62 87 SER A C 1
ATOM 677 O O . SER A 1 87 ? 38.514 -11.428 -61.003 1.00 87.62 87 SER A O 1
ATOM 679 N N . ALA A 1 88 ? 40.453 -11.666 -62.117 1.00 90.12 88 ALA A N 1
ATOM 680 C CA . ALA A 1 88 ? 41.298 -11.076 -61.083 1.00 90.12 88 ALA A CA 1
ATOM 681 C C . ALA A 1 88 ? 41.005 -9.576 -60.915 1.00 90.12 88 ALA A C 1
ATOM 683 O O . ALA A 1 88 ? 40.831 -9.118 -59.790 1.00 90.12 88 ALA A O 1
ATOM 684 N N . GLU A 1 89 ? 40.831 -8.841 -62.019 1.00 87.88 89 GLU A N 1
ATOM 685 C CA . GLU A 1 89 ? 40.411 -7.430 -61.982 1.00 87.88 89 GLU A CA 1
ATOM 686 C C . GLU A 1 89 ? 39.034 -7.259 -61.314 1.00 87.88 89 GLU A C 1
ATOM 688 O O . GLU A 1 89 ? 38.838 -6.360 -60.498 1.00 87.88 89 GLU A O 1
ATOM 693 N N . VAL A 1 90 ? 38.079 -8.153 -61.600 1.00 91.00 90 VAL A N 1
ATOM 694 C CA . VAL A 1 90 ? 36.763 -8.148 -60.934 1.00 91.00 90 VAL A CA 1
ATOM 695 C C . VAL A 1 90 ? 36.894 -8.449 -59.439 1.00 91.00 90 VAL A C 1
ATOM 697 O O . VAL A 1 90 ? 36.208 -7.822 -58.634 1.00 91.00 90 VAL A O 1
ATOM 700 N N . LEU A 1 91 ? 37.777 -9.370 -59.046 1.00 92.19 91 LEU A N 1
ATOM 701 C CA . LEU A 1 91 ? 38.007 -9.697 -57.640 1.00 92.19 91 LEU A CA 1
ATOM 702 C C . LEU A 1 91 ? 38.598 -8.511 -56.866 1.00 92.19 91 LEU A C 1
ATOM 704 O O . LEU A 1 91 ? 38.202 -8.285 -55.724 1.00 92.19 91 LEU A O 1
ATOM 708 N N . ASP A 1 92 ? 39.478 -7.724 -57.487 1.00 91.12 92 ASP A N 1
ATOM 709 C CA . ASP A 1 92 ? 40.011 -6.496 -56.889 1.00 91.12 92 ASP A CA 1
ATOM 710 C C . ASP A 1 92 ? 38.917 -5.440 -56.679 1.00 91.12 92 ASP A C 1
ATOM 712 O O . ASP A 1 92 ? 38.868 -4.801 -55.625 1.00 91.12 92 ASP A O 1
ATOM 716 N N . ILE A 1 93 ? 37.986 -5.302 -57.631 1.00 92.50 93 ILE A N 1
ATOM 717 C CA . ILE A 1 93 ? 36.819 -4.417 -57.487 1.00 92.50 93 ILE A CA 1
ATOM 718 C C . ILE A 1 93 ? 35.909 -4.905 -56.355 1.00 92.50 93 ILE A C 1
ATOM 720 O O . ILE A 1 93 ? 35.516 -4.116 -55.499 1.00 92.50 93 ILE A O 1
ATOM 724 N N . VAL A 1 94 ? 35.599 -6.204 -56.313 1.00 94.38 94 VAL A N 1
ATOM 725 C CA . VAL A 1 94 ? 34.759 -6.801 -55.259 1.00 94.38 94 VAL A CA 1
ATOM 726 C C . VAL A 1 94 ? 35.413 -6.654 -53.889 1.00 94.38 94 VAL A C 1
ATOM 728 O O . VAL A 1 94 ? 34.725 -6.390 -52.904 1.00 94.38 94 VAL A O 1
ATOM 731 N N . LYS A 1 95 ? 36.739 -6.787 -53.807 1.00 94.81 95 LYS A N 1
ATOM 732 C CA . LYS A 1 95 ? 37.492 -6.547 -52.577 1.00 94.81 95 LYS A CA 1
ATOM 733 C C . LYS A 1 95 ? 37.379 -5.088 -52.138 1.00 94.81 95 LYS A C 1
ATOM 735 O O . LYS A 1 95 ? 37.055 -4.844 -50.981 1.00 94.81 95 LYS A O 1
ATOM 740 N N . ALA A 1 96 ? 37.584 -4.137 -53.050 1.00 94.75 96 ALA A N 1
ATOM 741 C CA . ALA A 1 96 ? 37.448 -2.714 -52.747 1.00 94.75 96 ALA A CA 1
ATOM 742 C C . ALA A 1 96 ? 36.024 -2.352 -52.286 1.00 94.75 96 ALA A C 1
ATOM 744 O O . ALA A 1 96 ? 35.861 -1.610 -51.317 1.00 94.75 96 ALA A O 1
ATOM 745 N N . ASP A 1 97 ? 34.995 -2.910 -52.931 1.00 94.88 97 ASP A N 1
ATOM 746 C CA . ASP A 1 97 ? 33.598 -2.716 -52.529 1.00 94.88 97 ASP A CA 1
ATOM 747 C C . ASP A 1 97 ? 33.299 -3.366 -51.169 1.00 94.88 97 ASP A C 1
ATOM 749 O O . ASP A 1 97 ? 32.666 -2.758 -50.310 1.00 94.88 97 ASP A O 1
ATOM 753 N N . SER A 1 98 ? 33.842 -4.558 -50.907 1.00 95.69 98 SER A N 1
ATOM 754 C CA . SER A 1 98 ? 33.717 -5.235 -49.608 1.00 95.69 98 SER A CA 1
ATOM 755 C C . SER A 1 98 ? 34.377 -4.439 -48.478 1.00 95.69 98 SER A C 1
ATOM 757 O O . SER A 1 98 ? 33.792 -4.297 -47.403 1.00 95.69 98 SER A O 1
ATOM 759 N N . ASP A 1 99 ? 35.565 -3.878 -48.720 1.00 95.38 99 ASP A N 1
ATOM 760 C CA . ASP A 1 99 ? 36.264 -3.010 -47.767 1.00 95.38 99 ASP A CA 1
ATOM 761 C C . ASP A 1 99 ? 35.457 -1.728 -47.500 1.00 95.38 99 ASP A C 1
ATOM 763 O O . ASP A 1 99 ? 35.317 -1.297 -46.349 1.00 95.38 99 ASP A O 1
ATOM 767 N N . HIS A 1 100 ? 34.853 -1.150 -48.542 1.00 96.06 100 HIS A N 1
ATOM 768 C CA . HIS A 1 100 ? 33.967 0.005 -48.421 1.00 96.06 100 HIS A CA 1
ATOM 769 C C . HIS A 1 100 ? 32.686 -0.326 -47.636 1.00 96.06 100 HIS A C 1
ATOM 771 O O . HIS A 1 100 ? 32.324 0.400 -46.706 1.00 96.06 100 HIS A O 1
ATOM 777 N N . MET A 1 101 ? 32.029 -1.450 -47.932 1.00 95.94 101 MET A N 1
ATOM 778 C CA . MET A 1 101 ? 30.872 -1.934 -47.177 1.00 95.94 101 MET A CA 1
ATOM 779 C C . MET A 1 101 ? 31.221 -2.165 -45.707 1.00 95.94 101 MET A C 1
ATOM 781 O O . MET A 1 101 ? 30.475 -1.741 -44.828 1.00 95.94 101 MET A O 1
ATOM 785 N N . LEU A 1 102 ? 32.364 -2.785 -45.420 1.00 96.81 102 LEU A N 1
ATOM 786 C CA . LEU A 1 102 ? 32.829 -3.024 -44.058 1.00 96.81 102 LEU A CA 1
ATOM 787 C C . LEU A 1 102 ? 33.099 -1.708 -43.314 1.00 96.81 102 LEU A C 1
ATOM 789 O O . LEU A 1 102 ? 32.734 -1.590 -42.143 1.00 96.81 102 LEU A O 1
ATOM 793 N N . SER A 1 103 ? 33.666 -0.701 -43.982 1.00 96.62 103 SER A N 1
ATOM 794 C CA . SER A 1 103 ? 33.819 0.648 -43.424 1.00 96.62 103 SER A CA 1
ATOM 795 C C . SER A 1 103 ? 32.466 1.292 -43.093 1.00 96.62 103 SER A C 1
ATOM 797 O O . SER A 1 103 ? 32.282 1.828 -41.997 1.00 96.62 103 SER A O 1
ATOM 799 N N . ASN A 1 104 ? 31.486 1.176 -43.993 1.00 96.50 104 ASN A N 1
ATOM 800 C CA . ASN A 1 104 ? 30.135 1.711 -43.793 1.00 96.50 104 ASN A CA 1
ATOM 801 C C . ASN A 1 104 ? 29.382 0.986 -42.671 1.00 96.50 104 ASN A C 1
ATOM 803 O O . ASN A 1 104 ? 28.706 1.619 -41.862 1.00 96.50 104 ASN A O 1
ATOM 807 N N . VAL A 1 105 ? 29.520 -0.338 -42.577 1.00 97.06 105 VAL A N 1
ATOM 808 C CA . VAL A 1 105 ? 28.927 -1.133 -41.494 1.00 97.06 105 VAL A CA 1
ATOM 809 C C . VAL A 1 105 ? 29.555 -0.761 -40.155 1.00 97.06 105 VAL A C 1
ATOM 811 O O . VAL A 1 105 ? 28.824 -0.573 -39.187 1.00 97.06 105 VAL A O 1
ATOM 814 N N . ARG A 1 106 ? 30.883 -0.589 -40.093 1.00 97.12 106 ARG A N 1
ATOM 815 C CA . ARG A 1 106 ? 31.568 -0.130 -38.874 1.00 97.12 106 ARG A CA 1
ATOM 816 C C . ARG A 1 106 ? 31.080 1.245 -38.439 1.00 97.12 106 ARG A C 1
ATOM 818 O O . ARG A 1 106 ? 30.644 1.391 -37.308 1.00 97.12 106 ARG A O 1
ATOM 825 N N . SER A 1 107 ? 31.057 2.213 -39.350 1.00 96.56 107 SER A N 1
ATOM 826 C CA . SER A 1 107 ? 30.572 3.564 -39.036 1.00 96.56 107 SER A CA 1
ATOM 827 C C . SER A 1 107 ? 29.082 3.593 -38.666 1.00 96.56 107 SER A C 1
ATOM 829 O O . SER A 1 107 ? 28.681 4.363 -37.794 1.00 96.56 107 SER A O 1
ATOM 831 N N . THR A 1 108 ? 28.261 2.710 -39.243 1.00 95.75 108 THR A N 1
ATOM 832 C CA . THR A 1 108 ? 26.858 2.525 -38.828 1.00 95.75 108 THR A CA 1
ATOM 833 C C . THR A 1 108 ? 26.752 1.905 -37.432 1.00 95.75 108 THR A C 1
ATOM 835 O O . THR A 1 108 ? 25.911 2.333 -36.645 1.00 95.75 108 THR A O 1
ATOM 838 N N . CYS A 1 109 ? 27.602 0.926 -37.104 1.00 96.38 109 CYS A N 1
ATOM 839 C CA . CYS A 1 109 ? 27.673 0.320 -35.773 1.00 96.38 109 CYS A CA 1
ATOM 840 C C . CYS A 1 109 ? 28.080 1.358 -34.724 1.00 96.38 109 CYS A C 1
ATOM 842 O O . CYS A 1 109 ? 27.388 1.510 -33.722 1.00 96.38 109 CYS A O 1
ATOM 844 N N . ASP A 1 110 ? 29.124 2.140 -35.007 1.00 96.25 110 ASP A N 1
ATOM 845 C CA . ASP A 1 110 ? 29.571 3.219 -34.131 1.00 96.25 110 ASP A CA 1
ATOM 846 C C . ASP A 1 110 ? 28.438 4.226 -33.905 1.00 96.25 110 ASP A C 1
ATOM 848 O O . ASP A 1 110 ? 28.155 4.602 -32.768 1.00 96.25 110 ASP A O 1
ATOM 852 N N . LEU A 1 111 ? 27.728 4.638 -34.962 1.00 96.44 111 LEU A N 1
ATOM 853 C CA . LEU A 1 111 ? 26.584 5.539 -34.828 1.00 96.44 111 LEU A CA 1
ATOM 854 C C . LEU A 1 111 ? 25.461 4.920 -33.982 1.00 96.44 111 LEU A C 1
ATOM 856 O O . LEU A 1 111 ? 24.901 5.605 -33.126 1.00 96.44 111 LEU A O 1
ATOM 860 N N . ALA A 1 112 ? 25.140 3.642 -34.184 1.00 97.25 112 ALA A N 1
ATOM 861 C CA . ALA A 1 112 ? 24.122 2.939 -33.407 1.00 97.25 112 ALA A CA 1
ATOM 862 C C . ALA A 1 112 ? 24.498 2.839 -31.920 1.00 97.25 112 ALA A C 1
ATOM 864 O O . ALA A 1 112 ? 23.634 3.044 -31.061 1.00 97.25 112 ALA A O 1
ATOM 865 N N . ASP A 1 113 ? 25.773 2.604 -31.607 1.00 96.00 113 ASP A N 1
ATOM 866 C CA . ASP A 1 113 ? 26.286 2.592 -30.235 1.00 96.00 113 ASP A CA 1
ATOM 867 C C . ASP A 1 113 ? 26.181 3.980 -29.591 1.00 96.00 113 ASP A C 1
ATOM 869 O O . ASP A 1 113 ? 25.703 4.110 -28.460 1.00 96.00 113 ASP A O 1
ATOM 873 N N . HIS A 1 114 ? 26.530 5.040 -30.328 1.00 96.81 114 HIS A N 1
ATOM 874 C CA . HIS A 1 114 ? 26.386 6.420 -29.854 1.00 96.81 114 HIS A CA 1
ATOM 875 C C . HIS A 1 114 ? 24.920 6.794 -29.606 1.00 96.81 114 HIS A C 1
ATOM 877 O O . HIS A 1 114 ? 24.598 7.380 -28.569 1.00 96.81 114 HIS A O 1
ATOM 883 N N . VAL A 1 115 ? 24.019 6.438 -30.526 1.00 96.88 115 VAL A N 1
ATOM 884 C CA . VAL A 1 115 ? 22.577 6.675 -30.373 1.00 96.88 115 VAL A CA 1
ATOM 885 C C . VAL A 1 115 ? 22.038 5.894 -29.176 1.00 96.88 115 VAL A C 1
ATOM 887 O O . VAL A 1 115 ? 21.352 6.471 -28.338 1.00 96.88 115 VAL A O 1
ATOM 890 N N . SER A 1 116 ? 22.403 4.621 -29.028 1.00 96.50 116 SER A N 1
ATOM 891 C CA . SER A 1 116 ? 21.967 3.780 -27.905 1.00 96.50 116 SER A CA 1
ATOM 892 C C . SER A 1 116 ? 22.452 4.317 -26.558 1.00 96.50 116 SER A C 1
ATOM 894 O O . SER A 1 116 ? 21.694 4.339 -25.586 1.00 96.50 116 SER A O 1
ATOM 896 N N . ALA A 1 117 ? 23.697 4.798 -26.493 1.00 95.94 117 ALA A N 1
ATOM 897 C CA . ALA A 1 117 ? 24.236 5.442 -25.301 1.00 95.94 117 ALA A CA 1
ATOM 898 C C . ALA A 1 117 ? 23.455 6.717 -24.948 1.00 95.94 117 ALA A C 1
ATOM 900 O O . ALA A 1 117 ? 23.108 6.922 -23.783 1.00 95.94 117 ALA A O 1
ATOM 901 N N . LYS A 1 118 ? 23.121 7.543 -25.949 1.00 96.81 118 LYS A N 1
ATOM 902 C CA . LYS A 1 118 ? 22.334 8.768 -25.752 1.00 96.81 118 LYS A CA 1
ATOM 903 C C . LYS A 1 118 ? 20.895 8.491 -25.336 1.00 96.81 118 LYS A C 1
ATOM 905 O O . LYS A 1 118 ? 20.391 9.180 -24.455 1.00 96.81 118 LYS A O 1
ATOM 910 N N . VAL A 1 119 ? 20.259 7.468 -25.904 1.00 97.44 119 VAL A N 1
ATOM 911 C CA . VAL A 1 119 ? 18.920 7.029 -25.486 1.00 97.44 119 VAL A CA 1
ATOM 912 C C . VAL A 1 119 ? 18.950 6.557 -24.035 1.00 97.44 119 VAL A C 1
ATOM 914 O O . VAL A 1 119 ? 18.142 7.016 -23.240 1.00 97.44 119 VAL A O 1
ATOM 917 N N . ARG A 1 120 ? 19.944 5.753 -23.637 1.00 95.19 120 ARG A N 1
ATOM 918 C CA . ARG A 1 120 ? 20.075 5.308 -22.241 1.00 95.19 120 ARG A CA 1
ATOM 919 C C . ARG A 1 120 ? 20.286 6.474 -21.269 1.00 95.19 120 ARG A C 1
ATOM 921 O O . ARG A 1 120 ? 19.731 6.465 -20.173 1.00 95.19 120 ARG A O 1
ATOM 928 N N . GLU A 1 121 ? 21.089 7.468 -21.647 1.00 96.38 121 GLU A N 1
ATOM 929 C CA . GLU A 1 121 ? 21.275 8.692 -20.856 1.00 96.38 121 GLU A CA 1
ATOM 930 C C . GLU A 1 121 ? 19.952 9.463 -20.705 1.00 96.38 121 GLU A C 1
ATOM 932 O O . GLU A 1 121 ? 19.602 9.885 -19.598 1.00 96.38 121 GLU A O 1
ATOM 937 N N . LEU A 1 122 ? 19.189 9.584 -21.794 1.00 97.19 122 LEU A N 1
ATOM 938 C CA . LEU A 1 122 ? 17.878 10.226 -21.809 1.00 97.19 122 LEU A CA 1
ATOM 939 C C . LEU A 1 122 ? 16.852 9.462 -20.965 1.00 97.19 122 LEU A C 1
ATOM 941 O O . LEU A 1 122 ? 16.145 10.092 -20.184 1.00 97.19 122 LEU A O 1
ATOM 945 N N . ASP A 1 123 ? 16.812 8.133 -21.039 1.00 96.94 123 ASP A N 1
ATOM 946 C CA . ASP A 1 123 ? 15.910 7.294 -20.241 1.00 96.94 123 ASP A CA 1
ATOM 947 C C . ASP A 1 123 ? 16.177 7.462 -18.741 1.00 96.94 123 ASP A C 1
ATOM 949 O O . ASP A 1 123 ? 15.253 7.585 -17.932 1.00 96.94 123 ASP A O 1
ATOM 953 N N . VAL A 1 124 ? 17.455 7.523 -18.347 1.00 97.00 124 VAL A N 1
ATOM 954 C CA . VAL A 1 124 ? 17.843 7.787 -16.955 1.00 97.00 124 VAL A CA 1
ATOM 955 C C . VAL A 1 124 ? 17.401 9.186 -16.530 1.00 97.00 124 VAL A C 1
ATOM 957 O O . VAL A 1 124 ? 16.866 9.348 -15.430 1.00 97.00 124 VAL A O 1
ATOM 960 N N . ALA A 1 125 ? 17.592 10.197 -17.381 1.00 96.44 125 ALA A N 1
ATOM 961 C CA . ALA A 1 125 ? 17.122 11.550 -17.105 1.00 96.44 125 ALA A CA 1
ATOM 962 C C . ALA A 1 125 ? 15.589 11.599 -16.978 1.00 96.44 125 ALA A C 1
ATOM 964 O O . ALA A 1 125 ? 15.078 12.148 -16.004 1.00 96.44 125 ALA A O 1
ATOM 965 N N . GLN A 1 126 ? 14.856 10.954 -17.886 1.00 96.62 126 GLN A N 1
ATOM 966 C CA . GLN A 1 126 ? 13.397 10.881 -17.872 1.00 96.62 126 GLN A CA 1
ATOM 967 C C . GLN A 1 126 ? 12.875 10.158 -16.625 1.00 96.62 126 GLN A C 1
ATOM 969 O O . GLN A 1 126 ? 11.949 10.641 -15.976 1.00 96.62 126 GLN A O 1
ATOM 974 N N . SER A 1 127 ? 13.499 9.045 -16.233 1.00 96.62 127 SER A N 1
ATOM 975 C CA . SER A 1 127 ? 13.160 8.311 -15.009 1.00 96.62 127 SER A CA 1
ATOM 976 C C . SER A 1 127 ? 13.362 9.165 -13.748 1.00 96.62 127 SER A C 1
ATOM 978 O O . SER A 1 127 ? 12.499 9.212 -12.863 1.00 96.62 127 SER A O 1
ATOM 980 N N . ARG A 1 128 ? 14.462 9.929 -13.685 1.00 95.19 128 ARG A N 1
ATOM 981 C CA . ARG A 1 128 ? 14.725 10.884 -12.592 1.00 95.19 128 ARG A CA 1
ATOM 982 C C . ARG A 1 128 ? 13.722 12.037 -12.569 1.00 95.19 128 ARG A C 1
ATOM 984 O O . ARG A 1 128 ? 13.275 12.422 -11.487 1.00 95.19 128 ARG A O 1
ATOM 991 N N . VAL A 1 129 ? 13.340 12.562 -13.734 1.00 96.94 129 VAL A N 1
ATOM 992 C CA . VAL A 1 129 ? 12.302 13.599 -13.850 1.00 96.94 129 VAL A CA 1
ATOM 993 C C . VAL A 1 129 ? 10.959 13.058 -13.371 1.00 96.94 129 VAL A C 1
ATOM 995 O O . VAL A 1 129 ? 10.331 13.695 -12.534 1.00 96.94 129 VAL A O 1
ATOM 998 N N . ASN A 1 130 ? 10.559 11.859 -13.799 1.00 95.81 130 ASN A N 1
ATOM 999 C CA . ASN A 1 130 ? 9.306 11.237 -13.367 1.00 95.81 130 ASN A CA 1
ATOM 1000 C C . ASN A 1 130 ? 9.279 10.997 -11.847 1.00 95.81 130 ASN A C 1
ATOM 1002 O O . ASN A 1 130 ? 8.301 11.301 -11.172 1.00 95.81 130 ASN A O 1
ATOM 1006 N N . THR A 1 131 ? 10.397 10.539 -11.277 1.00 91.44 131 THR A N 1
ATOM 1007 C CA . THR A 1 131 ? 10.533 10.380 -9.820 1.00 91.44 131 THR A CA 1
ATOM 1008 C C . THR A 1 131 ? 10.402 11.719 -9.090 1.00 91.44 131 THR A C 1
ATOM 1010 O O . THR A 1 131 ? 9.772 11.791 -8.037 1.00 91.44 131 THR A O 1
ATOM 1013 N N . THR A 1 132 ? 10.988 12.787 -9.637 1.00 91.88 132 THR A N 1
ATOM 1014 C CA . THR A 1 132 ? 10.868 14.141 -9.077 1.00 91.88 132 THR A CA 1
ATOM 1015 C C . THR A 1 132 ? 9.437 14.667 -9.184 1.00 91.88 132 THR A C 1
ATOM 1017 O O . THR A 1 132 ? 8.950 15.259 -8.229 1.00 91.88 132 THR A O 1
ATOM 1020 N N . LEU A 1 133 ? 8.747 14.404 -10.294 1.00 93.56 133 LEU A N 1
ATOM 1021 C CA . LEU A 1 133 ? 7.352 14.792 -10.501 1.00 93.56 133 LEU A CA 1
ATOM 1022 C C . LEU A 1 133 ? 6.444 14.120 -9.465 1.00 93.56 133 LEU A C 1
ATOM 1024 O O . LEU A 1 133 ? 5.755 14.821 -8.735 1.00 93.56 133 LEU A O 1
ATOM 1028 N N . LEU A 1 134 ? 6.552 12.799 -9.284 1.00 90.75 134 LEU A N 1
ATOM 1029 C CA . LEU A 1 134 ? 5.798 12.077 -8.249 1.00 90.75 134 LEU A CA 1
ATOM 1030 C C . LEU A 1 134 ? 6.074 12.608 -6.833 1.00 90.75 134 LEU A C 1
ATOM 1032 O O . LEU A 1 134 ? 5.190 12.617 -5.980 1.00 90.75 134 LEU A O 1
ATOM 1036 N N . ARG A 1 135 ? 7.306 13.060 -6.563 1.00 88.12 135 ARG A N 1
ATOM 1037 C CA . ARG A 1 135 ? 7.645 13.708 -5.287 1.00 88.12 135 ARG A CA 1
ATOM 1038 C C . ARG A 1 135 ? 6.985 15.078 -5.145 1.00 88.12 135 ARG A C 1
ATOM 1040 O O . ARG A 1 135 ? 6.557 15.409 -4.045 1.00 88.12 135 ARG A O 1
ATOM 1047 N N . ILE A 1 136 ? 6.921 15.868 -6.216 1.00 89.81 136 ILE A N 1
ATOM 1048 C CA . ILE A 1 136 ? 6.236 17.166 -6.219 1.00 89.81 136 ILE A CA 1
ATOM 1049 C C . ILE A 1 136 ? 4.737 16.962 -5.997 1.00 89.81 136 ILE A C 1
ATOM 1051 O O . ILE A 1 136 ? 4.185 17.615 -5.117 1.00 89.81 136 ILE A O 1
ATOM 1055 N N . ASP A 1 137 ? 4.113 16.015 -6.698 1.00 90.31 137 ASP A N 1
ATOM 1056 C CA . ASP A 1 137 ? 2.701 15.668 -6.503 1.00 90.31 137 ASP A CA 1
ATOM 1057 C C . ASP A 1 137 ? 2.435 15.280 -5.045 1.00 90.31 137 ASP A C 1
ATOM 1059 O O . ASP A 1 137 ? 1.547 15.836 -4.407 1.00 90.31 137 ASP A O 1
ATOM 1063 N N . ALA A 1 138 ? 3.289 14.435 -4.456 1.00 88.44 138 ALA A N 1
ATOM 1064 C CA . ALA A 1 138 ? 3.194 14.073 -3.044 1.00 88.44 138 ALA A CA 1
ATOM 1065 C C . ALA A 1 138 ? 3.374 15.270 -2.086 1.00 88.44 138 ALA A C 1
ATOM 1067 O O . ALA A 1 138 ? 2.834 15.260 -0.983 1.00 88.44 138 ALA A O 1
ATOM 1068 N N . ILE A 1 139 ? 4.156 16.295 -2.440 1.00 86.62 139 ILE A N 1
ATOM 1069 C CA . ILE A 1 139 ? 4.282 17.523 -1.631 1.00 86.62 139 ILE A CA 1
ATOM 1070 C C . ILE A 1 139 ? 3.011 18.372 -1.748 1.00 86.62 139 ILE A C 1
ATOM 1072 O O . ILE A 1 139 ? 2.515 18.861 -0.732 1.00 86.62 139 ILE A O 1
ATOM 1076 N N . VAL A 1 140 ? 2.464 18.515 -2.957 1.00 89.00 140 VAL A N 1
ATOM 1077 C CA . VAL A 1 140 ? 1.219 19.254 -3.204 1.00 89.00 140 VAL A CA 1
ATOM 1078 C C . VAL A 1 140 ? 0.047 18.584 -2.488 1.00 89.00 140 VAL A C 1
ATOM 1080 O O . VAL A 1 140 ? -0.676 19.246 -1.747 1.00 89.00 140 VAL A O 1
ATOM 1083 N N . GLU A 1 141 ? -0.098 17.265 -2.618 1.00 88.81 141 GLU A N 1
ATOM 1084 C CA . GLU A 1 141 ? -1.139 16.495 -1.932 1.00 88.81 141 GLU A CA 1
ATOM 1085 C C . GLU A 1 141 ? -1.047 16.628 -0.409 1.00 88.81 141 GLU A C 1
ATOM 1087 O O . GLU A 1 141 ? -2.072 16.764 0.255 1.00 88.81 141 GLU A O 1
ATOM 1092 N N . ARG A 1 142 ? 0.164 16.658 0.165 1.00 86.44 142 ARG A N 1
ATOM 1093 C CA . ARG A 1 142 ? 0.348 16.925 1.601 1.00 86.44 142 ARG A CA 1
ATOM 1094 C C . ARG A 1 142 ? -0.117 18.317 2.006 1.00 86.44 142 ARG A C 1
ATOM 1096 O O . ARG A 1 142 ? -0.768 18.445 3.040 1.00 86.44 142 ARG A O 1
ATOM 1103 N N . GLY A 1 143 ? 0.234 19.338 1.224 1.00 87.69 143 GLY A N 1
ATOM 1104 C CA . GLY A 1 143 ? -0.213 20.713 1.451 1.00 87.69 143 GLY A CA 1
ATOM 1105 C C . GLY A 1 143 ? -1.738 20.799 1.458 1.00 87.69 143 GLY A C 1
ATOM 1106 O O . GLY A 1 143 ? -2.315 21.291 2.428 1.00 87.69 143 GLY A O 1
ATOM 1107 N N . ASN A 1 144 ? -2.371 20.199 0.447 1.00 90.06 144 ASN A N 1
ATOM 1108 C CA . ASN A 1 144 ? -3.825 20.118 0.341 1.00 90.06 144 ASN A CA 1
ATOM 1109 C C . ASN A 1 144 ? -4.429 19.364 1.531 1.00 90.06 144 ASN A C 1
ATOM 1111 O O . ASN A 1 144 ? -5.359 19.863 2.144 1.00 90.06 144 ASN A O 1
ATOM 1115 N N . CYS A 1 145 ? -3.876 18.213 1.935 1.00 90.19 145 CYS A N 1
ATOM 1116 C CA . CYS A 1 145 ? -4.377 17.477 3.102 1.00 90.19 145 CYS A CA 1
ATOM 1117 C C . CYS A 1 145 ? -4.332 18.325 4.385 1.00 90.19 145 CYS A C 1
ATOM 1119 O O . CYS A 1 145 ? -5.246 18.242 5.195 1.00 90.19 145 CYS A O 1
ATOM 1121 N N . ILE A 1 146 ? -3.298 19.148 4.591 1.00 88.38 146 ILE A N 1
ATOM 1122 C CA . ILE A 1 146 ? -3.207 20.024 5.774 1.00 88.38 146 ILE A CA 1
ATOM 1123 C C . ILE A 1 146 ? -4.285 21.111 5.742 1.00 88.38 146 ILE A C 1
ATOM 1125 O O . ILE A 1 146 ? -4.895 21.392 6.774 1.00 88.38 146 ILE A O 1
ATOM 1129 N N . GLU A 1 147 ? -4.500 21.734 4.584 1.00 90.00 147 GLU A N 1
ATOM 1130 C CA . GLU A 1 147 ? -5.528 22.761 4.403 1.00 90.00 147 GLU A CA 1
ATOM 1131 C C . GLU A 1 147 ? -6.931 22.171 4.571 1.00 90.00 147 GLU A C 1
ATOM 1133 O O . GLU A 1 147 ? -7.718 22.661 5.376 1.00 90.00 147 GLU A O 1
ATOM 1138 N N . GLU A 1 148 ? -7.198 21.041 3.922 1.00 91.56 148 GLU A N 1
ATOM 1139 C CA . GLU A 1 148 ? -8.465 20.321 4.013 1.00 91.56 148 GLU A CA 1
ATOM 1140 C C . GLU A 1 148 ? -8.752 19.816 5.433 1.00 91.56 148 GLU A C 1
ATOM 1142 O O . GLU A 1 148 ? -9.885 19.909 5.898 1.00 91.56 148 GLU A O 1
ATOM 1147 N N . VAL A 1 149 ? -7.743 19.346 6.180 1.00 91.94 149 VAL A N 1
ATOM 1148 C CA . VAL A 1 149 ? -7.922 18.977 7.596 1.00 91.94 149 VAL A CA 1
ATOM 1149 C C . VAL A 1 149 ? -8.281 20.196 8.442 1.00 91.94 149 VAL A C 1
ATOM 1151 O O . VAL A 1 149 ? -9.151 20.086 9.304 1.00 91.94 149 VAL A O 1
ATOM 1154 N N . LYS A 1 150 ? -7.650 21.356 8.219 1.00 88.69 150 LYS A N 1
ATOM 1155 C CA . LYS A 1 150 ? -7.998 22.593 8.939 1.00 88.69 150 LYS A CA 1
ATOM 1156 C C . LYS A 1 150 ? -9.421 23.042 8.606 1.00 88.69 150 LYS A C 1
ATOM 1158 O O . LYS A 1 150 ? -10.196 23.281 9.526 1.00 88.69 150 LYS A O 1
ATOM 1163 N N . ASN A 1 151 ? -9.787 23.048 7.326 1.00 91.94 151 ASN A N 1
ATOM 1164 C CA . ASN A 1 151 ? -11.131 23.404 6.871 1.00 91.94 151 ASN A CA 1
ATOM 1165 C C . ASN A 1 151 ? -12.192 22.447 7.437 1.00 91.94 151 ASN A C 1
ATOM 1167 O O . ASN A 1 151 ? -13.227 22.885 7.934 1.00 91.94 151 ASN A O 1
ATOM 1171 N N . ALA A 1 152 ? -11.924 21.140 7.429 1.00 92.06 152 ALA A N 1
ATOM 1172 C CA . ALA A 1 152 ? -12.819 20.133 7.992 1.00 92.06 152 ALA A CA 1
ATOM 1173 C C . ALA A 1 152 ? -12.944 20.256 9.522 1.00 92.06 152 ALA A C 1
ATOM 1175 O O . ALA A 1 152 ? -14.032 20.079 10.068 1.00 92.06 152 ALA A O 1
ATOM 1176 N N . LEU A 1 153 ? -11.859 20.613 10.221 1.00 89.12 153 LEU A N 1
ATOM 1177 C CA . LEU A 1 153 ? -11.893 20.912 11.655 1.00 89.12 153 LEU A CA 1
ATOM 1178 C C . LEU A 1 153 ? -12.739 22.156 11.967 1.00 89.12 153 LEU A C 1
ATOM 1180 O O . LEU A 1 153 ? -13.471 22.140 12.956 1.00 89.12 153 LEU A O 1
ATOM 1184 N N . GLU A 1 154 ? -12.667 23.200 11.138 1.00 90.06 154 GLU A N 1
ATOM 1185 C CA . GLU A 1 154 ? -13.498 24.408 11.261 1.00 90.06 154 GLU A CA 1
ATOM 1186 C C . GLU A 1 154 ? -14.975 24.137 10.944 1.00 90.06 154 GLU A C 1
ATOM 1188 O O . GLU A 1 154 ? -15.858 24.677 11.609 1.00 90.06 154 GLU A O 1
ATOM 1193 N N . ALA A 1 155 ? -15.249 23.263 9.975 1.00 91.50 155 ALA A N 1
ATOM 1194 C CA . ALA A 1 155 ? -16.597 22.834 9.603 1.00 91.50 155 ALA A CA 1
ATOM 1195 C C . ALA A 1 155 ? -17.201 21.768 10.544 1.00 91.50 155 ALA A C 1
ATOM 1197 O O . ALA A 1 155 ? -18.330 21.333 10.326 1.00 91.50 155 ALA A O 1
ATOM 1198 N N . GLU A 1 156 ? -16.460 21.332 11.570 1.00 87.06 156 GLU A N 1
ATOM 1199 C CA . GLU A 1 156 ? -16.805 20.214 12.464 1.00 87.06 156 GLU A CA 1
ATOM 1200 C C . GLU A 1 156 ? -17.055 18.864 11.746 1.00 87.06 156 GLU A C 1
ATOM 1202 O O . GLU A 1 156 ? -17.681 17.958 12.306 1.00 87.06 156 GLU A O 1
ATOM 1207 N N . ASP A 1 157 ? -16.527 18.681 10.529 1.00 90.19 157 ASP A N 1
ATOM 1208 C CA . ASP A 1 157 ? -16.582 17.410 9.797 1.00 90.19 157 ASP A CA 1
ATOM 1209 C C . ASP A 1 157 ? -15.363 16.533 10.120 1.00 90.19 157 ASP A C 1
ATOM 1211 O O . ASP A 1 157 ? -14.337 16.508 9.434 1.00 90.19 157 ASP A O 1
ATOM 1215 N N . TYR A 1 158 ? -15.485 15.771 11.205 1.00 88.31 158 TYR A N 1
ATOM 1216 C CA . TYR A 1 158 ? -14.417 14.894 11.682 1.00 88.31 158 TYR A CA 1
ATOM 1217 C C . TYR A 1 158 ? -14.177 13.664 10.787 1.00 88.31 158 TYR A C 1
ATOM 1219 O O . TYR A 1 158 ? -13.093 13.083 10.839 1.00 88.31 158 TYR A O 1
ATOM 1227 N N . GLU A 1 159 ? -15.152 13.258 9.967 1.00 88.38 159 GLU A N 1
ATOM 1228 C CA . GLU A 1 159 ? -15.020 12.103 9.068 1.00 88.38 159 GLU A CA 1
ATOM 1229 C C . GLU A 1 159 ? -14.156 12.436 7.860 1.00 88.38 159 GLU A C 1
ATOM 1231 O O . GLU A 1 159 ? -13.250 11.672 7.514 1.00 88.38 159 GLU A O 1
ATOM 1236 N N . ALA A 1 160 ? -14.411 13.589 7.238 1.00 88.31 160 ALA A N 1
ATOM 1237 C CA . ALA A 1 160 ? -13.561 14.100 6.174 1.00 88.31 160 ALA A CA 1
ATOM 1238 C C . ALA A 1 160 ? -12.136 14.342 6.695 1.00 88.31 160 ALA A C 1
ATOM 1240 O O . ALA A 1 160 ? -11.173 13.857 6.097 1.00 88.31 160 ALA A O 1
ATOM 1241 N N . ALA A 1 161 ? -12.002 14.980 7.866 1.00 90.31 161 ALA A N 1
ATOM 1242 C CA . ALA A 1 161 ? -10.704 15.224 8.494 1.00 90.31 161 ALA A CA 1
ATOM 1243 C C . ALA A 1 161 ? -9.908 13.924 8.718 1.00 90.31 161 ALA A C 1
ATOM 1245 O O . ALA A 1 161 ? -8.721 13.861 8.400 1.00 90.31 161 ALA A O 1
ATOM 1246 N N . ALA A 1 162 ? -10.554 12.863 9.211 1.00 88.62 162 ALA A N 1
ATOM 1247 C CA . ALA A 1 162 ? -9.903 11.573 9.429 1.00 88.62 162 ALA A CA 1
ATOM 1248 C C . ALA A 1 162 ? -9.403 10.929 8.125 1.00 88.62 162 ALA A C 1
ATOM 1250 O O . ALA A 1 162 ? -8.290 10.403 8.091 1.00 88.62 162 ALA A O 1
ATOM 1251 N N . LYS A 1 163 ? -10.183 11.012 7.037 1.00 89.81 163 LYS A N 1
ATOM 1252 C CA . LYS A 1 163 ? -9.770 10.510 5.714 1.00 89.81 163 LYS A CA 1
ATOM 1253 C C . LYS A 1 163 ? -8.549 11.257 5.182 1.00 89.81 163 LYS A C 1
ATOM 1255 O O . LYS A 1 163 ? -7.612 10.614 4.720 1.00 89.81 163 LYS A O 1
ATOM 1260 N N . TYR A 1 164 ? -8.523 12.584 5.298 1.00 89.69 164 TYR A N 1
ATOM 1261 C CA . TYR A 1 164 ? -7.379 13.389 4.860 1.00 89.69 164 TYR A CA 1
ATOM 1262 C C . TYR A 1 164 ? -6.115 13.143 5.699 1.00 89.69 164 TYR A C 1
ATOM 1264 O O . TYR A 1 164 ? -4.999 13.133 5.176 1.00 89.69 164 TYR A O 1
ATOM 1272 N N . VAL A 1 165 ? -6.267 12.881 7.001 1.00 88.50 165 VAL A N 1
ATOM 1273 C CA . VAL A 1 165 ? -5.149 12.428 7.844 1.00 88.50 165 VAL A CA 1
ATOM 1274 C C . VAL A 1 165 ? -4.646 11.059 7.379 1.00 88.50 165 VAL A C 1
ATOM 1276 O O . VAL A 1 165 ? -3.437 10.864 7.265 1.00 88.50 165 VAL A O 1
ATOM 1279 N N . GLN A 1 166 ? -5.544 10.124 7.061 1.00 88.88 166 GLN A N 1
ATOM 1280 C CA . GLN A 1 166 ? -5.172 8.797 6.569 1.00 88.88 166 GLN A CA 1
ATOM 1281 C C . GLN A 1 166 ? -4.405 8.871 5.242 1.00 88.88 166 GLN A C 1
ATOM 1283 O O . GLN A 1 166 ? -3.351 8.243 5.112 1.00 88.88 166 GLN A O 1
ATOM 1288 N N . THR A 1 167 ? -4.892 9.647 4.267 1.00 88.06 167 THR A N 1
ATOM 1289 C CA . THR A 1 167 ? -4.210 9.824 2.975 1.00 88.06 167 THR A CA 1
ATOM 1290 C C . THR A 1 167 ? -2.829 10.426 3.171 1.00 88.06 167 THR A C 1
ATOM 1292 O O . THR A 1 167 ? -1.859 9.926 2.602 1.00 88.06 167 THR A O 1
ATOM 1295 N N . PHE A 1 168 ? -2.697 11.423 4.048 1.00 87.06 168 PHE A N 1
ATOM 1296 C CA . PHE A 1 168 ? -1.386 11.961 4.379 1.00 87.06 168 PHE A CA 1
ATOM 1297 C C . PHE A 1 168 ? -0.467 10.900 4.983 1.00 87.06 168 PHE A C 1
ATOM 1299 O O . PHE A 1 168 ? 0.678 10.793 4.554 1.00 87.06 168 PHE A O 1
ATOM 1306 N N . LEU A 1 169 ? -0.927 10.113 5.964 1.00 86.06 169 LEU A N 1
ATOM 1307 C CA . LEU A 1 169 ? -0.094 9.087 6.603 1.00 86.06 169 LEU A CA 1
ATOM 1308 C C . LEU A 1 169 ? 0.407 8.055 5.579 1.00 86.06 169 LEU A C 1
ATOM 1310 O O . LEU A 1 169 ? 1.561 7.630 5.646 1.00 86.06 169 LEU A O 1
ATOM 1314 N N . GLN A 1 170 ? -0.422 7.702 4.592 1.00 87.62 170 GLN A N 1
ATOM 1315 C CA . GLN A 1 170 ? -0.032 6.823 3.487 1.00 87.62 170 GLN A CA 1
ATOM 1316 C C . GLN A 1 170 ? 1.008 7.465 2.555 1.00 87.62 170 GLN A C 1
ATOM 1318 O O . GLN A 1 170 ? 1.965 6.800 2.153 1.00 87.62 170 GLN A O 1
ATOM 1323 N N . ILE A 1 171 ? 0.842 8.746 2.208 1.00 86.06 171 ILE A N 1
ATOM 1324 C CA . ILE A 1 171 ? 1.806 9.497 1.387 1.00 86.06 171 ILE A CA 1
ATOM 1325 C C . ILE A 1 171 ? 3.135 9.648 2.138 1.00 86.06 171 ILE A C 1
ATOM 1327 O O . ILE A 1 171 ? 4.209 9.450 1.567 1.00 86.06 171 ILE A O 1
ATOM 1331 N N . ASP A 1 172 ? 3.074 9.937 3.436 1.00 84.12 172 ASP A N 1
ATOM 1332 C CA . ASP A 1 172 ? 4.240 10.127 4.290 1.00 84.12 172 ASP A CA 1
ATOM 1333 C C . ASP A 1 172 ? 5.042 8.838 4.489 1.00 84.12 172 ASP A C 1
ATOM 1335 O O . ASP A 1 172 ? 6.272 8.858 4.429 1.00 84.12 172 ASP A O 1
ATOM 1339 N N . ALA A 1 173 ? 4.360 7.695 4.610 1.00 84.56 173 ALA A N 1
ATOM 1340 C CA . ALA A 1 173 ? 5.004 6.385 4.636 1.00 84.56 173 ALA A CA 1
ATOM 1341 C C . ALA A 1 173 ? 5.777 6.082 3.338 1.00 84.56 173 ALA A C 1
ATOM 1343 O O . ALA A 1 173 ? 6.838 5.459 3.388 1.00 84.56 173 ALA A O 1
ATOM 1344 N N . LYS A 1 174 ? 5.275 6.539 2.181 1.00 83.62 174 LYS A N 1
ATOM 1345 C CA . LYS A 1 174 ? 5.924 6.345 0.872 1.00 83.62 174 LYS A CA 1
ATOM 1346 C C . LYS A 1 174 ? 7.081 7.318 0.623 1.00 83.62 174 LYS A C 1
ATOM 1348 O O . LYS A 1 174 ? 8.057 6.940 -0.019 1.00 83.62 174 LYS A O 1
ATOM 1353 N N . TYR A 1 175 ? 6.994 8.552 1.124 1.00 80.50 175 TYR A N 1
ATOM 1354 C CA . TYR A 1 175 ? 7.935 9.636 0.808 1.00 80.50 175 TYR A CA 1
ATOM 1355 C C . TYR A 1 175 ? 8.485 10.335 2.059 1.00 80.50 175 TYR A C 1
ATOM 1357 O O . TYR A 1 175 ? 8.337 11.543 2.212 1.00 80.50 175 TYR A O 1
ATOM 1365 N N . LYS A 1 176 ? 9.169 9.601 2.938 1.00 71.19 176 LYS A N 1
ATOM 1366 C CA . LYS A 1 176 ? 9.598 10.064 4.275 1.00 71.19 176 LYS A CA 1
ATOM 1367 C C . LYS A 1 176 ? 10.512 11.312 4.319 1.00 71.19 176 LYS A C 1
ATOM 1369 O O . LYS A 1 176 ? 10.695 11.893 5.383 1.00 71.19 176 LYS A O 1
ATOM 1374 N N . ASP A 1 177 ? 11.061 11.742 3.182 1.00 63.78 177 ASP A N 1
ATOM 1375 C CA . ASP A 1 177 ? 12.108 12.775 3.090 1.00 63.78 177 ASP A CA 1
ATOM 1376 C C . ASP A 1 177 ? 11.591 14.224 2.951 1.00 63.78 177 ASP A C 1
ATOM 1378 O O . ASP A 1 177 ? 12.382 15.156 2.817 1.00 63.78 177 ASP A O 1
ATOM 1382 N N . SER A 1 178 ? 10.274 14.453 2.920 1.00 55.28 178 SER A N 1
ATOM 1383 C CA . SER A 1 178 ? 9.704 15.758 2.541 1.00 55.28 178 SER A CA 1
ATOM 1384 C C . SER A 1 178 ? 9.219 16.575 3.745 1.00 55.28 178 SER A C 1
ATOM 1386 O O . SER A 1 178 ? 8.094 16.395 4.192 1.00 55.28 178 SER A O 1
ATOM 1388 N N . GLY A 1 179 ? 10.058 17.506 4.216 1.00 59.50 179 GLY A N 1
ATOM 1389 C CA . GLY A 1 179 ? 9.677 18.679 5.021 1.00 59.50 179 GLY A CA 1
ATOM 1390 C C . GLY A 1 179 ? 9.144 18.395 6.431 1.00 59.50 179 GLY A C 1
ATOM 1391 O O . GLY A 1 179 ? 7.964 18.090 6.604 1.00 59.50 179 GLY A O 1
ATOM 1392 N N . SER A 1 180 ? 9.990 18.608 7.449 1.00 65.69 180 SER A N 1
ATOM 1393 C CA . SER A 1 180 ? 9.593 18.581 8.869 1.00 65.69 180 SER A CA 1
ATOM 1394 C C . SER A 1 180 ? 8.351 19.425 9.135 1.00 65.69 180 SER A C 1
ATOM 1396 O O . SER A 1 180 ? 7.451 18.984 9.834 1.00 65.69 180 SER A O 1
ATOM 1398 N N . ASP A 1 181 ? 8.251 20.592 8.503 1.00 77.19 181 ASP A N 1
ATOM 1399 C CA . ASP A 1 181 ? 7.254 21.596 8.865 1.00 77.19 181 ASP A CA 1
ATOM 1400 C C . ASP A 1 181 ? 5.826 21.182 8.478 1.00 77.19 181 ASP A C 1
ATOM 1402 O O . ASP A 1 181 ? 4.895 21.371 9.260 1.00 77.19 181 ASP A O 1
ATOM 1406 N N . HIS A 1 182 ? 5.632 20.569 7.303 1.00 77.56 182 HIS A N 1
ATOM 1407 C CA . HIS A 1 182 ? 4.324 20.037 6.893 1.00 77.56 182 HIS A CA 1
ATOM 1408 C C . HIS A 1 182 ? 3.911 18.852 7.767 1.00 77.56 182 HIS A C 1
ATOM 1410 O O . HIS A 1 182 ? 2.756 18.744 8.183 1.00 77.56 182 HIS A O 1
ATOM 1416 N N . ARG A 1 183 ? 4.874 17.983 8.083 1.00 79.25 183 ARG A N 1
ATOM 1417 C CA . ARG A 1 183 ? 4.663 16.835 8.961 1.00 79.25 183 ARG A CA 1
ATOM 1418 C C . ARG A 1 183 ? 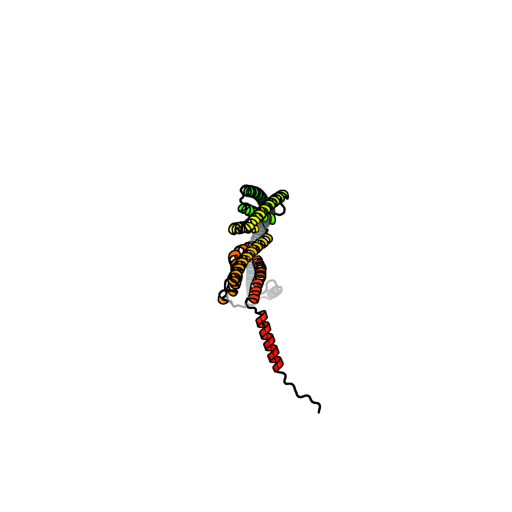4.305 17.274 10.380 1.00 79.25 183 ARG A C 1
ATOM 1420 O O . ARG A 1 183 ? 3.360 16.735 10.948 1.00 79.25 183 ARG A O 1
ATOM 1427 N N . ASP A 1 184 ? 4.996 18.266 10.925 1.00 83.69 184 ASP A N 1
ATOM 1428 C CA . ASP A 1 184 ? 4.753 18.791 12.268 1.00 83.69 184 ASP A CA 1
ATOM 1429 C C . ASP A 1 184 ? 3.401 19.506 12.352 1.00 83.69 184 ASP A C 1
ATOM 1431 O O . ASP A 1 184 ? 2.647 19.293 13.304 1.00 83.69 184 ASP A O 1
ATOM 1435 N N . GLN A 1 185 ? 3.044 20.294 11.331 1.00 84.69 185 GLN A N 1
ATOM 1436 C CA . GLN A 1 185 ? 1.729 20.932 11.249 1.00 84.69 185 GLN A CA 1
ATOM 1437 C C . GLN A 1 185 ? 0.599 19.909 11.189 1.00 84.69 185 GLN A C 1
ATOM 1439 O O . GLN A 1 185 ? -0.382 20.045 11.920 1.00 84.69 185 GLN A O 1
ATOM 1444 N N . LEU A 1 186 ? 0.730 18.863 10.369 1.00 83.88 186 LEU A N 1
ATOM 1445 C CA . LEU A 1 186 ? -0.301 17.836 10.333 1.00 83.88 186 LEU A CA 1
ATOM 1446 C C . LEU A 1 186 ? -0.327 17.011 11.617 1.00 83.88 186 LEU A C 1
ATOM 1448 O O . LEU A 1 186 ? -1.407 16.711 12.104 1.00 83.88 186 LEU A O 1
ATOM 1452 N N . LEU A 1 187 ? 0.815 16.654 12.206 1.00 84.19 187 LEU A N 1
ATOM 1453 C CA . LEU A 1 187 ? 0.837 15.958 13.495 1.00 84.19 187 LEU A CA 1
ATOM 1454 C C . LEU A 1 187 ? 0.150 16.789 14.585 1.00 84.19 187 LEU A C 1
ATOM 1456 O O . LEU A 1 187 ? -0.568 16.231 15.415 1.00 84.19 187 LEU A O 1
ATOM 1460 N N . ALA A 1 188 ? 0.303 18.115 14.557 1.00 87.94 188 ALA A N 1
ATOM 1461 C CA . ALA A 1 188 ? -0.433 19.014 15.437 1.00 87.94 188 ALA A CA 1
ATOM 1462 C C . ALA A 1 188 ? -1.948 18.971 15.164 1.00 87.94 188 ALA A C 1
ATOM 1464 O O . ALA A 1 188 ? -2.720 18.770 16.103 1.00 87.94 188 ALA A O 1
ATOM 1465 N N . SER A 1 189 ? -2.380 19.083 13.903 1.00 85.75 189 SER A N 1
ATOM 1466 C CA . SER A 1 189 ? -3.799 18.984 13.522 1.00 85.75 189 SER A CA 1
ATOM 1467 C C . SER A 1 189 ? -4.400 17.605 13.822 1.00 85.75 189 SER A C 1
ATOM 1469 O O . SER A 1 189 ? -5.516 17.514 14.328 1.00 85.75 189 SER A O 1
ATOM 1471 N N . LYS A 1 190 ? -3.638 16.528 13.616 1.00 88.00 190 LYS A N 1
ATOM 1472 C CA . LYS A 1 190 ? -3.987 15.156 13.994 1.00 88.00 190 LYS A CA 1
ATOM 1473 C C . LYS A 1 190 ? -4.202 15.066 15.499 1.00 88.00 190 LYS A C 1
ATOM 1475 O O . LYS A 1 190 ? -5.249 14.608 15.934 1.00 88.00 190 LYS A O 1
ATOM 1480 N N . LYS A 1 191 ? -3.261 15.567 16.303 1.00 88.19 191 LYS A N 1
ATOM 1481 C CA . LYS A 1 191 ? -3.376 15.567 17.768 1.00 88.19 191 LYS A CA 1
ATOM 1482 C C . LYS A 1 191 ? -4.573 16.389 18.256 1.00 88.19 191 LYS A C 1
ATOM 1484 O O . LYS A 1 191 ? -5.210 16.027 19.246 1.00 88.19 191 LYS A O 1
ATOM 1489 N N . GLN A 1 192 ? -4.898 17.489 17.576 1.00 87.94 192 GLN A N 1
ATOM 1490 C CA . GLN A 1 192 ? -6.115 18.256 17.847 1.00 87.94 192 GLN A CA 1
ATOM 1491 C C . GLN A 1 192 ? -7.373 17.433 17.546 1.00 87.94 192 GLN A C 1
ATOM 1493 O O . GLN A 1 192 ? -8.246 17.344 18.411 1.00 87.94 192 GLN A O 1
ATOM 1498 N N . LEU A 1 193 ? -7.436 16.779 16.381 1.00 87.88 193 LEU A N 1
ATOM 1499 C CA . LEU A 1 193 ? -8.539 15.894 16.001 1.00 87.88 193 LEU A CA 1
ATOM 1500 C C . LEU A 1 193 ? -8.698 14.738 16.999 1.00 87.88 193 LEU A C 1
ATOM 1502 O O . LEU A 1 193 ? -9.790 14.531 17.518 1.00 87.88 193 LEU A O 1
ATOM 1506 N N . GLU A 1 194 ? -7.610 14.056 17.361 1.00 88.31 194 GLU A N 1
ATOM 1507 C CA . GLU A 1 194 ? -7.585 13.005 18.388 1.00 88.31 194 GLU A CA 1
ATOM 1508 C C . GLU A 1 194 ? -8.112 13.511 19.738 1.00 88.31 194 GLU A C 1
ATOM 1510 O O . GLU A 1 194 ? -8.877 12.830 20.422 1.00 88.31 194 GLU A O 1
ATOM 1515 N N . GLY A 1 195 ? -7.719 14.722 20.142 1.00 88.25 195 GLY A N 1
ATOM 1516 C CA . GLY A 1 195 ? -8.192 15.349 21.372 1.00 88.25 195 GLY A CA 1
ATOM 1517 C C . GLY A 1 195 ? -9.697 15.625 21.359 1.00 88.25 195 GLY A C 1
ATOM 1518 O O . GLY A 1 195 ? -10.367 15.400 22.369 1.00 88.25 195 GLY A O 1
ATOM 1519 N N . ILE A 1 196 ? -10.235 16.094 20.231 1.00 87.94 196 ILE A N 1
ATOM 1520 C CA . ILE A 1 196 ? -11.668 16.363 20.062 1.00 87.94 196 ILE A CA 1
ATOM 1521 C C . ILE A 1 196 ? -12.453 15.051 20.026 1.00 87.94 196 ILE A C 1
ATOM 1523 O O . ILE A 1 196 ? -13.417 14.906 20.779 1.00 87.94 196 ILE A O 1
ATOM 1527 N N . VAL A 1 197 ? -12.013 14.082 19.219 1.00 88.19 197 VAL A N 1
ATOM 1528 C CA . VAL A 1 197 ? -12.648 12.764 19.087 1.00 88.19 197 VAL A CA 1
ATOM 1529 C C . VAL A 1 197 ? -12.683 12.050 20.435 1.00 88.19 197 VAL A C 1
ATOM 1531 O O . VAL A 1 197 ? -13.748 11.595 20.840 1.00 88.19 197 VAL A O 1
ATOM 1534 N N . ARG A 1 198 ? -11.581 12.046 21.199 1.00 88.31 198 ARG A N 1
ATOM 1535 C CA . ARG A 1 198 ? -11.537 11.422 22.533 1.00 88.31 198 ARG A CA 1
ATOM 1536 C C . ARG A 1 198 ? -12.526 12.064 23.510 1.00 88.31 198 ARG A C 1
ATOM 1538 O O . ARG A 1 198 ? -13.231 11.350 24.217 1.00 88.31 198 ARG A O 1
ATOM 1545 N N . LYS A 1 199 ? -12.622 13.400 23.527 1.00 88.75 199 LYS A N 1
ATOM 1546 C CA . LYS A 1 199 ? -13.576 14.135 24.383 1.00 88.75 199 LYS A CA 1
ATOM 1547 C C . LYS A 1 199 ? -15.032 13.893 23.980 1.00 88.75 199 LYS A C 1
ATOM 1549 O O . LYS A 1 199 ? -15.898 13.755 24.841 1.00 88.75 199 LYS A O 1
ATOM 1554 N N . ARG A 1 200 ? -15.319 13.867 22.676 1.00 87.06 200 ARG A N 1
ATOM 1555 C CA . ARG A 1 200 ? -16.668 13.603 22.155 1.00 87.06 200 ARG A CA 1
ATOM 1556 C C . ARG A 1 200 ? -17.074 12.152 22.403 1.00 87.06 200 ARG A C 1
ATOM 1558 O O . ARG A 1 200 ? -18.202 11.918 22.822 1.00 87.06 200 ARG A O 1
ATOM 1565 N N . LEU A 1 201 ? -16.151 11.205 22.237 1.00 86.69 201 LEU A N 1
ATOM 1566 C CA . LEU A 1 201 ? -16.378 9.796 22.537 1.00 86.69 201 LEU A CA 1
ATOM 1567 C C . LEU A 1 201 ? -16.643 9.581 24.030 1.00 86.69 201 LEU A C 1
ATOM 1569 O O . LEU A 1 201 ? -17.618 8.918 24.366 1.00 86.69 201 LEU A O 1
ATOM 1573 N N . SER A 1 202 ? -15.851 10.177 24.931 1.00 86.12 202 SER A N 1
ATOM 1574 C CA . SER A 1 202 ? -16.111 10.062 26.373 1.00 86.12 202 SER A CA 1
ATOM 1575 C C . SER A 1 202 ? -17.480 10.632 26.751 1.00 86.12 202 SER A C 1
ATOM 1577 O O . SER A 1 202 ? -18.233 9.982 27.469 1.00 86.12 202 SER A O 1
ATOM 1579 N N . ALA A 1 203 ? -17.854 11.789 26.191 1.00 88.00 203 ALA A N 1
ATOM 1580 C CA . ALA A 1 203 ? -19.175 12.374 26.410 1.00 88.00 203 ALA A CA 1
ATOM 1581 C C . ALA A 1 203 ? -20.312 11.488 25.864 1.00 88.00 203 ALA A C 1
ATOM 1583 O O . ALA A 1 203 ? -21.345 11.346 26.515 1.00 88.00 203 ALA A O 1
ATOM 1584 N N . ALA A 1 204 ? -20.124 10.862 24.698 1.00 87.75 204 ALA A N 1
ATOM 1585 C CA . ALA A 1 204 ? -21.102 9.944 24.118 1.00 87.75 204 ALA A CA 1
ATOM 1586 C C . ALA A 1 204 ? -21.242 8.652 24.942 1.00 87.75 204 ALA A C 1
ATOM 1588 O O . ALA A 1 204 ? -22.354 8.158 25.124 1.00 87.75 204 ALA A O 1
ATOM 1589 N N . VAL A 1 205 ? -20.137 8.138 25.499 1.00 85.56 205 VAL A N 1
ATOM 1590 C CA . VAL A 1 205 ? -20.134 6.999 26.432 1.00 85.56 205 VAL A CA 1
ATOM 1591 C C . VAL A 1 205 ? -20.893 7.338 27.718 1.00 85.56 205 VAL A C 1
ATOM 1593 O O . VAL A 1 205 ? -21.688 6.516 28.177 1.00 85.56 205 VAL A O 1
ATOM 1596 N N . ASP A 1 206 ? -20.715 8.545 28.259 1.00 84.25 206 ASP A N 1
ATOM 1597 C CA . ASP A 1 206 ? -21.444 9.015 29.445 1.00 84.25 206 ASP A CA 1
ATOM 1598 C C . ASP A 1 206 ? -22.948 9.176 29.168 1.00 84.25 206 ASP A C 1
ATOM 1600 O O . ASP A 1 206 ? -23.783 8.791 29.989 1.00 84.25 206 ASP A O 1
ATOM 1604 N N . GLN A 1 207 ? -23.303 9.679 27.981 1.00 85.44 207 GLN A N 1
ATOM 1605 C CA . GLN A 1 207 ? -24.690 9.814 27.514 1.00 85.44 207 GLN A CA 1
ATOM 1606 C C . GLN A 1 207 ? -25.303 8.492 27.024 1.00 85.44 207 GLN A C 1
ATOM 1608 O O . GLN A 1 207 ? -26.510 8.422 26.801 1.00 85.44 207 GLN A O 1
ATOM 1613 N N . ARG A 1 208 ? -24.491 7.432 26.898 1.00 79.75 208 ARG A N 1
ATOM 1614 C CA . ARG A 1 208 ? -24.861 6.102 26.382 1.00 79.75 208 ARG A CA 1
ATOM 1615 C C . ARG A 1 208 ? -25.471 6.129 24.976 1.00 79.75 208 ARG A C 1
ATOM 1617 O O . ARG A 1 208 ? -26.298 5.280 24.646 1.00 79.75 208 ARG A O 1
ATOM 1624 N N . ASP A 1 209 ? -25.029 7.062 24.142 1.00 85.81 209 ASP A N 1
ATOM 1625 C CA . ASP A 1 209 ? -25.522 7.208 22.775 1.00 85.81 209 ASP A CA 1
ATOM 1626 C C . ASP A 1 209 ? -24.790 6.257 21.813 1.00 85.81 209 ASP A C 1
ATOM 1628 O O . ASP A 1 209 ? -23.746 6.583 21.242 1.00 85.81 209 ASP A O 1
ATOM 1632 N N . HIS A 1 210 ? -25.332 5.047 21.665 1.00 82.56 210 HIS A N 1
ATOM 1633 C CA . HIS A 1 210 ? -24.752 3.976 20.852 1.00 82.56 210 HIS A CA 1
ATOM 1634 C C . HIS A 1 210 ? -24.397 4.386 19.404 1.00 82.56 210 HIS A C 1
ATOM 1636 O O . HIS A 1 210 ? -23.245 4.182 19.014 1.00 82.56 210 HIS A O 1
ATOM 1642 N N . PRO A 1 211 ? -25.289 4.998 18.595 1.00 85.38 211 PRO A N 1
ATOM 1643 C CA . PRO A 1 211 ? -24.955 5.373 17.217 1.00 85.38 211 PRO A CA 1
ATOM 1644 C C . PRO A 1 211 ? -23.821 6.404 17.130 1.00 85.38 211 PRO A C 1
ATOM 1646 O O . PRO A 1 211 ? -22.962 6.303 16.252 1.00 85.38 211 PRO A O 1
ATOM 1649 N N . THR A 1 212 ? -23.767 7.363 18.055 1.00 85.44 212 THR A N 1
ATOM 1650 C CA . THR A 1 212 ? -22.695 8.367 18.088 1.00 85.44 212 THR A CA 1
ATOM 1651 C C . THR A 1 212 ? -21.358 7.745 18.490 1.00 85.44 212 THR A C 1
ATOM 1653 O O . THR A 1 212 ? -20.332 8.050 17.882 1.00 85.44 212 THR A O 1
ATOM 1656 N N . ILE A 1 213 ? -21.360 6.813 19.448 1.00 86.06 213 ILE A N 1
ATOM 1657 C CA . ILE A 1 213 ? -20.174 6.034 19.836 1.00 86.06 213 ILE A CA 1
ATOM 1658 C C . ILE A 1 213 ? -19.622 5.263 18.631 1.00 86.06 213 ILE A C 1
ATOM 1660 O O . ILE A 1 213 ? -18.435 5.379 18.326 1.00 86.06 213 ILE A O 1
ATOM 1664 N N . LEU A 1 214 ? -20.481 4.546 17.899 1.00 84.25 214 LEU A N 1
ATOM 1665 C CA . LEU A 1 214 ? -20.080 3.801 16.702 1.00 84.25 214 LEU A CA 1
ATOM 1666 C C . LEU A 1 214 ? -19.455 4.704 15.636 1.00 84.25 214 LEU A C 1
ATOM 1668 O O . LEU A 1 214 ? -18.425 4.362 15.052 1.00 84.25 214 LEU A O 1
ATOM 1672 N N . ARG A 1 215 ? -20.055 5.874 15.403 1.00 86.75 215 ARG A N 1
ATOM 1673 C CA . ARG A 1 215 ? -19.554 6.860 14.443 1.00 86.75 215 ARG A CA 1
ATOM 1674 C C . ARG A 1 215 ? -18.141 7.325 14.796 1.00 86.75 215 ARG A C 1
ATOM 1676 O O . ARG A 1 215 ? -17.273 7.320 13.929 1.00 86.75 215 ARG A O 1
ATOM 1683 N N . PHE A 1 216 ? -17.892 7.683 16.057 1.00 85.81 216 PHE A N 1
ATOM 1684 C CA . PHE A 1 216 ? -16.573 8.152 16.492 1.00 85.81 216 PHE A CA 1
ATOM 1685 C C . PHE A 1 216 ? -15.526 7.036 16.549 1.00 85.81 216 PHE A C 1
ATOM 1687 O O . PHE A 1 216 ? -14.369 7.293 16.235 1.00 85.81 216 PHE A O 1
ATOM 1694 N N . ILE A 1 217 ? -15.905 5.801 16.882 1.00 84.50 217 ILE A N 1
ATOM 1695 C CA . ILE A 1 217 ? -14.974 4.661 16.907 1.00 84.50 217 ILE A CA 1
ATOM 1696 C C . ILE A 1 217 ? -14.467 4.320 15.510 1.00 84.50 217 ILE A C 1
ATOM 1698 O O . ILE A 1 217 ? -13.282 4.048 15.340 1.00 84.50 217 ILE A O 1
ATOM 1702 N N . ARG A 1 218 ? -15.321 4.424 14.486 1.00 84.44 218 ARG A N 1
ATOM 1703 C CA . ARG A 1 218 ? -14.901 4.240 13.088 1.00 84.44 218 ARG A CA 1
ATOM 1704 C C . ARG A 1 218 ? -13.828 5.238 12.645 1.00 84.44 218 ARG A C 1
ATOM 1706 O O . ARG A 1 218 ? -13.119 4.959 11.686 1.00 84.44 218 ARG A O 1
ATOM 1713 N N . LEU A 1 219 ? -13.669 6.368 13.341 1.00 84.69 219 LEU A N 1
ATOM 1714 C CA . LEU A 1 219 ? -12.591 7.326 13.080 1.00 84.69 219 LEU A CA 1
ATOM 1715 C C . LEU A 1 219 ? -11.237 6.873 13.647 1.00 84.69 219 LEU A C 1
ATOM 1717 O O . LEU A 1 219 ? -10.210 7.376 13.210 1.00 84.69 219 LEU A O 1
ATOM 1721 N N . TYR A 1 220 ? -11.185 5.925 14.587 1.00 83.69 220 TYR A N 1
ATOM 1722 C CA . TYR A 1 220 ? -9.914 5.499 15.188 1.00 83.69 220 TYR A CA 1
ATOM 1723 C C . TYR A 1 220 ? -9.030 4.700 14.218 1.00 83.69 220 TYR A C 1
ATOM 1725 O O . TYR A 1 220 ? -7.809 4.863 14.262 1.00 83.69 220 TYR A O 1
ATOM 1733 N N . SER A 1 221 ? -9.620 3.920 13.302 1.00 83.62 221 SER A N 1
ATOM 1734 C CA . SER A 1 221 ? -8.869 3.210 12.251 1.00 83.62 221 SER A CA 1
ATOM 1735 C C . SER A 1 221 ? -8.132 4.159 11.290 1.00 83.62 221 SER A C 1
ATOM 1737 O O . SER A 1 221 ? -6.904 4.092 11.218 1.00 83.62 221 SER A O 1
ATOM 1739 N N . PRO A 1 222 ? -8.785 5.139 10.628 1.00 81.56 222 PRO A N 1
ATOM 1740 C CA . PRO A 1 222 ? -8.075 6.079 9.754 1.00 81.56 222 PRO A CA 1
ATOM 1741 C C . PRO A 1 222 ? -7.055 6.964 10.494 1.00 81.56 222 PRO A C 1
ATOM 1743 O O . PRO A 1 222 ? -6.095 7.432 9.882 1.00 81.56 222 PRO A O 1
ATOM 1746 N N . LEU A 1 223 ? -7.212 7.170 11.808 1.00 80.88 223 LEU A N 1
ATOM 1747 C CA . LEU A 1 223 ? -6.246 7.898 12.640 1.00 80.88 223 LEU A CA 1
ATOM 1748 C C . LEU A 1 223 ? -5.021 7.051 13.044 1.00 80.88 223 LEU A C 1
ATOM 1750 O O . LEU A 1 223 ? -4.029 7.610 13.528 1.00 80.88 223 LEU A O 1
ATOM 1754 N N . GLY A 1 224 ? -5.057 5.731 12.842 1.00 79.00 224 GLY A N 1
ATOM 1755 C CA . GLY A 1 224 ? -4.008 4.805 13.274 1.00 79.00 224 GLY A CA 1
ATOM 1756 C C . GLY A 1 224 ? -3.929 4.648 14.796 1.00 79.00 224 GLY A C 1
ATOM 1757 O O . GLY A 1 224 ? -2.841 4.454 15.330 1.00 79.00 224 GLY A O 1
ATOM 1758 N N . LEU A 1 225 ? -5.061 4.793 15.495 1.00 80.94 225 LEU A N 1
ATOM 1759 C CA . LEU A 1 225 ? -5.199 4.599 16.948 1.00 80.94 225 LEU A CA 1
ATOM 1760 C C . LEU A 1 225 ? -6.086 3.388 17.257 1.00 80.94 225 LEU A C 1
ATOM 1762 O O . LEU A 1 225 ? -6.942 3.412 18.138 1.00 80.94 225 LEU A O 1
ATOM 1766 N N . GLU A 1 226 ? -5.902 2.329 16.488 1.00 83.12 226 GLU A N 1
ATOM 1767 C CA . GLU A 1 226 ? -6.764 1.153 16.494 1.00 83.12 226 GLU A CA 1
ATOM 1768 C C . GLU A 1 226 ? -6.809 0.450 17.861 1.00 83.12 226 GLU A C 1
ATOM 1770 O O . GLU A 1 226 ? -7.894 0.155 18.362 1.00 83.12 226 GLU A O 1
ATOM 1775 N N . GLU A 1 227 ? -5.658 0.298 18.526 1.00 82.81 227 GLU A N 1
ATOM 1776 C CA . GLU A 1 227 ? -5.561 -0.330 19.853 1.00 82.81 227 GLU A CA 1
ATOM 1777 C C . GLU A 1 227 ? -6.298 0.464 20.946 1.00 82.81 227 GLU A C 1
ATOM 1779 O O . GLU A 1 227 ? -7.021 -0.108 21.763 1.00 82.81 227 GLU A O 1
ATOM 1784 N N . GLU A 1 228 ? -6.157 1.796 20.956 1.00 85.56 228 GLU A N 1
ATOM 1785 C CA . GLU A 1 228 ? -6.849 2.656 21.928 1.00 85.56 228 GLU A CA 1
ATOM 1786 C C . GLU A 1 228 ? -8.366 2.636 21.681 1.00 85.56 228 GLU A C 1
ATOM 1788 O O . GLU A 1 228 ? -9.157 2.543 22.624 1.00 85.56 228 GLU A O 1
ATOM 1793 N N . GLY A 1 229 ? -8.777 2.676 20.407 1.00 85.38 229 GLY A N 1
ATOM 1794 C CA . GLY A 1 229 ? -10.179 2.569 20.008 1.00 85.38 229 GLY A CA 1
ATOM 1795 C C . GLY A 1 229 ? -10.805 1.245 20.449 1.00 85.38 229 GLY A C 1
ATOM 1796 O O . GLY A 1 229 ? -11.913 1.240 20.992 1.00 85.38 229 GLY A O 1
ATOM 1797 N N . LEU A 1 230 ? -10.071 0.139 20.293 1.00 87.00 230 LEU A N 1
ATOM 1798 C CA . LEU A 1 23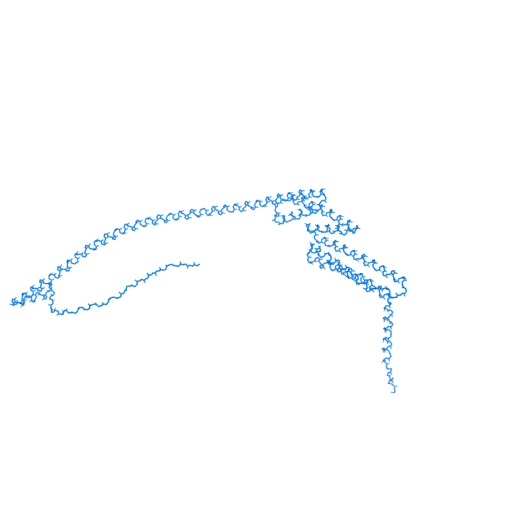0 ? -10.494 -1.193 20.720 1.00 87.00 230 LEU A CA 1
ATOM 1799 C C . LEU A 1 230 ? -10.715 -1.259 22.236 1.00 87.00 230 LEU A C 1
ATOM 1801 O O . LEU A 1 230 ? -11.783 -1.682 22.678 1.00 87.00 230 LEU A O 1
ATOM 1805 N N . GLN A 1 231 ? -9.752 -0.792 23.035 1.00 87.69 231 GLN A N 1
ATOM 1806 C CA . GLN A 1 231 ? -9.862 -0.801 24.499 1.00 87.69 231 GLN A CA 1
ATOM 1807 C C . GLN A 1 231 ? -11.061 0.014 24.997 1.00 87.69 231 GLN A C 1
ATOM 1809 O O . GLN A 1 231 ? -11.817 -0.438 25.862 1.00 87.69 231 GLN A O 1
ATOM 1814 N N . LEU A 1 232 ? -11.273 1.210 24.438 1.00 86.50 232 LEU A N 1
ATOM 1815 C CA . LEU A 1 232 ? -12.404 2.062 24.810 1.00 86.50 232 LEU A CA 1
ATOM 1816 C C . LEU A 1 232 ? -13.744 1.425 24.437 1.00 86.50 232 LEU A C 1
ATOM 1818 O O . LEU A 1 232 ? -14.697 1.489 25.219 1.00 86.50 232 LEU A O 1
ATOM 1822 N N . TYR A 1 233 ? -13.819 0.793 23.266 1.00 87.62 233 TYR A N 1
ATOM 1823 C CA . TYR A 1 233 ? -15.050 0.181 22.792 1.00 87.62 233 TYR A CA 1
ATOM 1824 C C . TYR A 1 233 ? -15.409 -1.100 23.541 1.00 87.62 233 TYR A C 1
ATOM 1826 O O . TYR A 1 233 ? -16.540 -1.242 24.006 1.00 87.62 233 TYR A O 1
ATOM 1834 N N . VAL A 1 234 ? -14.441 -1.996 23.742 1.00 88.94 234 VAL A N 1
ATOM 1835 C CA . VAL A 1 234 ? -14.625 -3.205 24.555 1.00 88.94 234 VAL A CA 1
ATOM 1836 C C . VAL A 1 234 ? -14.987 -2.819 25.990 1.00 88.94 234 VAL A C 1
ATOM 1838 O O . VAL A 1 234 ? -15.930 -3.368 26.557 1.00 88.94 234 VAL A O 1
ATOM 1841 N N . GLY A 1 235 ? -14.346 -1.789 26.552 1.00 88.44 235 GLY A N 1
ATOM 1842 C CA . GLY A 1 235 ? -14.715 -1.235 27.855 1.00 88.44 235 GLY A CA 1
ATOM 1843 C C . GLY A 1 235 ? -16.148 -0.684 27.910 1.00 88.44 235 GLY A C 1
ATOM 1844 O O . GLY A 1 235 ? -16.824 -0.809 28.935 1.00 88.44 235 GLY A O 1
ATOM 1845 N N . TYR A 1 236 ? -16.652 -0.098 26.821 1.00 88.44 236 TYR A N 1
ATOM 1846 C CA . TYR A 1 236 ? -18.056 0.303 26.709 1.00 88.44 236 TYR A CA 1
ATOM 1847 C C . TYR A 1 236 ? -18.995 -0.912 26.660 1.00 88.44 236 TYR A C 1
ATOM 1849 O O . TYR A 1 236 ? -19.946 -0.957 27.444 1.00 88.44 236 TYR A O 1
ATOM 1857 N N . LEU A 1 237 ? -18.710 -1.919 25.826 1.00 87.62 237 LEU A N 1
ATOM 1858 C CA . LEU A 1 237 ? -19.501 -3.157 25.749 1.00 87.62 237 LEU A CA 1
ATOM 1859 C C . LEU A 1 237 ? -19.567 -3.860 27.113 1.00 87.62 237 LEU A C 1
ATOM 1861 O O . LEU A 1 237 ? -20.653 -4.202 27.587 1.00 87.62 237 LEU A O 1
ATOM 1865 N N . LYS A 1 238 ? -18.428 -3.945 27.808 1.00 89.38 238 LYS A N 1
ATOM 1866 C CA . LYS A 1 238 ? -18.299 -4.447 29.182 1.00 89.38 238 LYS A CA 1
ATOM 1867 C C . LYS A 1 238 ? -19.260 -3.727 30.133 1.00 89.38 238 LYS A C 1
ATOM 1869 O O . LYS A 1 238 ? -20.031 -4.364 30.849 1.00 89.38 238 LYS A O 1
ATOM 1874 N N . LYS A 1 239 ? -19.302 -2.388 30.101 1.00 88.06 239 LYS A N 1
ATOM 1875 C CA . LYS A 1 239 ? -20.234 -1.578 30.914 1.00 88.06 239 LYS A CA 1
ATOM 1876 C C . LYS A 1 239 ? -21.703 -1.800 30.543 1.00 88.06 239 LYS A C 1
ATOM 1878 O O . LYS A 1 239 ? -22.554 -1.7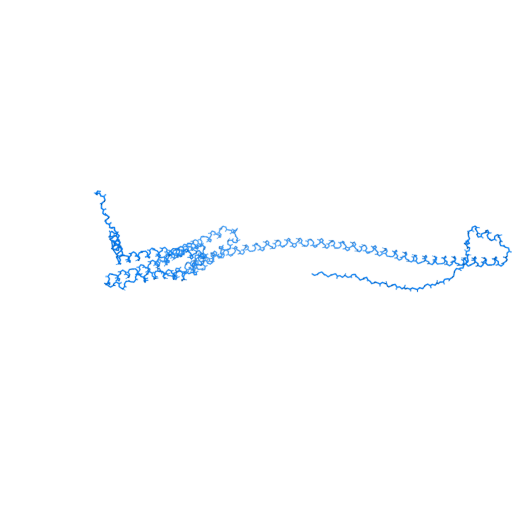77 31.435 1.00 88.06 239 LYS A O 1
ATOM 1883 N N . VAL A 1 240 ? -22.020 -1.988 29.262 1.00 87.69 240 VAL A N 1
ATOM 1884 C CA . VAL A 1 240 ? -23.392 -2.248 28.795 1.00 87.69 240 VAL A CA 1
ATOM 1885 C C . VAL A 1 240 ? -23.888 -3.599 29.313 1.00 87.69 240 VAL A C 1
ATOM 1887 O O . VAL A 1 240 ? -24.945 -3.647 29.947 1.00 87.69 240 VAL A O 1
ATOM 1890 N N . ILE A 1 241 ? -23.098 -4.662 29.145 1.00 88.00 241 ILE A N 1
ATOM 1891 C CA . ILE A 1 241 ? -23.428 -6.014 29.626 1.00 88.00 241 ILE A CA 1
ATOM 1892 C C . ILE A 1 241 ? -23.495 -6.044 31.156 1.00 88.00 241 ILE A C 1
ATOM 1894 O O . ILE A 1 241 ? -24.431 -6.584 31.748 1.00 88.00 241 ILE A O 1
ATOM 1898 N N . SER A 1 242 ? -22.549 -5.385 31.826 1.00 87.06 242 SER A N 1
ATOM 1899 C CA . SER A 1 242 ? -22.512 -5.277 33.287 1.00 87.06 242 SER A CA 1
ATOM 1900 C C . SER A 1 242 ? -23.759 -4.592 33.861 1.00 87.06 242 SER A C 1
ATOM 1902 O O . SER A 1 242 ? -24.252 -4.976 34.920 1.00 87.06 242 SER A O 1
ATOM 1904 N N . MET A 1 243 ? -24.314 -3.606 33.152 1.00 87.25 243 MET A N 1
ATOM 1905 C CA . MET A 1 243 ? -25.553 -2.939 33.554 1.00 87.25 243 MET A CA 1
ATOM 1906 C C . MET A 1 243 ? -26.800 -3.774 33.267 1.00 87.25 243 MET A C 1
ATOM 1908 O O . MET A 1 243 ? -27.664 -3.842 34.138 1.00 87.25 243 MET A O 1
ATOM 1912 N N . ARG A 1 244 ? -26.900 -4.413 32.092 1.00 85.88 244 ARG A N 1
ATOM 1913 C CA . ARG A 1 244 ? -28.026 -5.310 31.770 1.00 85.88 244 ARG A CA 1
ATOM 1914 C C . ARG A 1 244 ? -28.107 -6.469 32.758 1.00 85.88 244 ARG A C 1
ATOM 1916 O O . ARG A 1 244 ? -29.144 -6.658 33.386 1.00 85.88 244 ARG A O 1
ATOM 1923 N N . SER A 1 245 ? -26.985 -7.147 32.988 1.00 84.88 245 SER A N 1
ATOM 1924 C CA . SER A 1 245 ? -26.893 -8.245 33.956 1.00 84.88 245 SER A CA 1
ATOM 1925 C C . SER A 1 245 ? -27.235 -7.814 35.384 1.00 84.88 245 SER A C 1
ATOM 1927 O O . SER A 1 245 ? -27.903 -8.556 36.099 1.00 84.88 245 SER A O 1
ATOM 1929 N N . ARG A 1 246 ? -26.843 -6.600 35.806 1.00 86.00 246 ARG A N 1
ATOM 1930 C CA . ARG A 1 246 ? -27.239 -6.051 37.113 1.00 86.00 246 ARG A CA 1
ATOM 1931 C C . ARG A 1 246 ? -28.751 -5.841 37.213 1.00 86.00 246 ARG A C 1
ATOM 1933 O O . ARG A 1 246 ? -29.322 -6.213 38.228 1.00 86.00 246 ARG A O 1
ATOM 1940 N N . LEU A 1 247 ? -29.389 -5.273 36.188 1.00 85.50 247 LEU A N 1
ATOM 1941 C CA . LEU A 1 247 ? -30.840 -5.050 36.181 1.00 85.50 247 LEU A CA 1
ATOM 1942 C C . LEU A 1 247 ? -31.618 -6.370 36.212 1.00 85.50 247 LEU A C 1
ATOM 1944 O O . LEU A 1 247 ? -32.575 -6.500 36.971 1.00 85.50 247 LEU A O 1
ATOM 1948 N N . GLU A 1 248 ? -31.186 -7.366 35.435 1.00 82.62 248 GLU A N 1
ATOM 1949 C CA . GLU A 1 248 ? -31.789 -8.702 35.482 1.00 82.62 248 GLU A CA 1
ATOM 1950 C C . GLU A 1 248 ? -31.600 -9.372 36.848 1.00 82.62 248 GLU A C 1
ATOM 1952 O O . GLU A 1 248 ? -32.524 -10.004 37.361 1.00 82.62 248 GLU A O 1
ATOM 1957 N N . PHE A 1 249 ? -30.423 -9.211 37.459 1.00 83.38 249 PHE A N 1
ATOM 1958 C CA . PHE A 1 249 ? -30.139 -9.734 38.791 1.00 83.38 249 PHE A CA 1
ATOM 1959 C C . PHE A 1 249 ? -30.984 -9.053 39.874 1.00 83.38 249 PHE A C 1
ATOM 1961 O O . PHE A 1 249 ? -31.529 -9.740 40.733 1.00 83.38 249 PHE A O 1
ATOM 1968 N N . GLU A 1 250 ? -31.128 -7.727 39.832 1.00 84.69 250 GLU A N 1
ATOM 1969 C CA . GLU A 1 250 ? -31.976 -6.965 40.760 1.00 84.69 250 GLU A CA 1
ATOM 1970 C C . GLU A 1 250 ? -33.437 -7.405 40.649 1.00 84.69 250 GLU A C 1
ATOM 1972 O O . GLU A 1 250 ? -34.040 -7.767 41.656 1.00 84.69 250 GLU A O 1
ATOM 1977 N N . HIS A 1 251 ? -33.961 -7.518 39.428 1.00 84.06 251 HIS A N 1
ATOM 1978 C CA . HIS A 1 251 ? -35.303 -8.047 39.184 1.00 84.06 251 HIS A CA 1
ATOM 1979 C C . HIS A 1 251 ? -35.473 -9.485 39.714 1.00 84.06 251 HIS A C 1
ATOM 1981 O O . HIS A 1 251 ? -36.505 -9.837 40.286 1.00 84.06 251 HIS A O 1
ATOM 1987 N N . LEU A 1 252 ? -34.445 -10.329 39.578 1.00 81.00 252 LEU A N 1
ATOM 1988 C CA . LEU A 1 252 ? -34.459 -11.688 40.117 1.00 81.00 252 LEU A CA 1
ATOM 1989 C C . LEU A 1 252 ? -34.478 -11.706 41.656 1.00 81.00 252 LEU A C 1
ATOM 1991 O O . LEU A 1 252 ? -35.164 -12.541 42.249 1.00 81.00 252 LEU A O 1
ATOM 1995 N N . VAL A 1 253 ? -33.749 -10.794 42.304 1.00 79.81 253 VAL A N 1
ATOM 1996 C CA . VAL A 1 253 ? -33.742 -10.636 43.766 1.00 79.81 253 VAL A CA 1
ATOM 1997 C C . VAL A 1 253 ? -35.082 -10.090 44.268 1.00 79.81 253 VAL A C 1
ATOM 1999 O O . VAL A 1 253 ? -35.612 -10.619 45.241 1.00 79.81 253 VAL A O 1
ATOM 2002 N N . GLU A 1 254 ? -35.685 -9.119 43.584 1.00 82.12 254 GLU A N 1
ATOM 2003 C CA . GLU A 1 254 ? -37.017 -8.599 43.929 1.00 82.12 254 GLU A CA 1
ATOM 2004 C C . GLU A 1 254 ? -38.090 -9.696 43.870 1.00 82.12 254 GLU A C 1
ATOM 2006 O O . GLU A 1 254 ? -38.883 -9.857 44.802 1.00 82.12 254 GLU A O 1
ATOM 2011 N N . LEU A 1 255 ? -38.077 -10.524 42.818 1.00 78.25 255 LEU A N 1
ATOM 2012 C CA . LEU A 1 255 ? -38.979 -11.673 42.701 1.00 78.25 255 LEU A CA 1
ATOM 2013 C C . LEU A 1 255 ? -38.769 -12.700 43.820 1.00 78.25 255 LEU A C 1
ATOM 2015 O O . LEU A 1 255 ? -39.724 -13.343 44.254 1.00 78.25 255 LEU A O 1
ATOM 2019 N N . MET A 1 256 ? -37.536 -12.857 44.306 1.00 71.19 256 MET A N 1
ATOM 2020 C CA . MET A 1 256 ? -37.211 -13.746 45.422 1.00 71.19 256 MET A CA 1
ATOM 2021 C C . MET A 1 256 ? -37.780 -13.238 46.755 1.00 71.19 256 MET A C 1
ATOM 2023 O O . MET A 1 256 ? -38.202 -14.045 47.582 1.00 71.19 256 MET A O 1
ATOM 2027 N N . GLU A 1 257 ? -37.796 -11.922 46.970 1.00 71.88 257 GLU A N 1
ATOM 2028 C CA . GLU A 1 257 ? -38.335 -11.301 48.186 1.00 71.88 257 GLU A CA 1
ATOM 2029 C C . GLU A 1 257 ? -39.872 -11.269 48.195 1.00 71.88 257 GLU A C 1
ATOM 2031 O O . GLU A 1 257 ? -40.486 -11.389 49.256 1.00 71.88 257 GLU A O 1
ATOM 2036 N N . GLN A 1 258 ? -40.500 -11.164 47.020 1.00 67.88 258 GLN A N 1
ATOM 2037 C CA . GLN A 1 258 ? -41.959 -11.088 46.871 1.00 67.88 258 GLN A CA 1
ATOM 2038 C C . GLN A 1 258 ? -42.646 -12.462 46.756 1.00 67.88 258 GLN A C 1
ATOM 2040 O O . GLN A 1 258 ? -43.812 -12.605 47.131 1.00 67.88 258 GLN A O 1
ATOM 2045 N N . SER A 1 259 ? -41.954 -13.488 46.250 1.00 56.62 259 SER A N 1
ATOM 2046 C CA . SER A 1 259 ? -42.527 -14.815 46.000 1.00 56.62 259 SER A CA 1
ATOM 2047 C C . SER A 1 259 ? -42.208 -15.822 47.111 1.00 56.62 259 SER A C 1
ATOM 2049 O O . SER A 1 259 ? -41.063 -16.219 47.315 1.00 56.62 259 SER A O 1
ATOM 2051 N N . HIS A 1 260 ? -43.241 -16.363 47.767 1.00 54.25 260 HIS A N 1
ATOM 2052 C CA . HIS A 1 260 ? -43.121 -17.581 48.589 1.00 54.25 260 HIS A CA 1
ATOM 2053 C C . HIS A 1 260 ? -43.022 -18.880 47.761 1.00 54.25 260 HIS A C 1
ATOM 2055 O O . HIS A 1 260 ? -42.805 -19.954 48.324 1.00 54.25 260 HIS A O 1
ATOM 2061 N N . ASN A 1 261 ? -43.135 -18.807 46.429 1.00 55.03 261 ASN A N 1
ATOM 2062 C CA . ASN A 1 261 ? -43.071 -19.959 45.533 1.00 55.03 261 ASN A CA 1
ATOM 2063 C C . ASN A 1 261 ? -41.700 -20.055 44.850 1.00 55.03 261 ASN A C 1
ATOM 2065 O O . ASN A 1 261 ? -41.380 -19.295 43.934 1.00 55.03 261 ASN A O 1
ATOM 2069 N N . GLN A 1 262 ? -40.922 -21.078 45.220 1.00 57.59 262 GLN A N 1
ATOM 2070 C CA . GLN A 1 262 ? -39.594 -21.358 44.647 1.00 57.59 262 GLN A CA 1
ATOM 2071 C C . GLN A 1 262 ? -39.583 -21.563 43.119 1.00 57.59 262 GLN A C 1
ATOM 2073 O O . GLN A 1 262 ? -38.518 -21.503 42.512 1.00 57.59 262 GLN A O 1
ATOM 2078 N N . ASN A 1 263 ? -40.742 -21.793 42.491 1.00 58.59 263 ASN A N 1
ATOM 2079 C CA . ASN A 1 263 ? -40.863 -22.042 41.052 1.00 58.59 263 ASN A CA 1
ATOM 2080 C C . ASN A 1 263 ? -40.870 -20.774 40.178 1.00 58.59 263 ASN A C 1
ATOM 2082 O O . ASN A 1 263 ? -40.797 -20.906 38.961 1.00 58.59 263 ASN A O 1
ATOM 2086 N N . GLN A 1 264 ? -40.964 -19.567 40.753 1.00 61.38 264 GLN A N 1
ATOM 2087 C CA . GLN A 1 264 ? -40.961 -18.319 39.968 1.00 61.38 264 GLN A CA 1
ATOM 2088 C C . GLN A 1 264 ? -39.564 -17.713 39.765 1.00 61.38 264 GLN A C 1
ATOM 2090 O O . GLN A 1 264 ? -39.384 -16.883 38.878 1.00 61.38 264 GLN A O 1
ATOM 2095 N N . VAL A 1 265 ? -38.560 -18.137 40.539 1.00 68.31 265 VAL A N 1
ATOM 2096 C CA . VAL A 1 265 ? -37.201 -17.586 40.449 1.00 68.31 265 VAL A CA 1
ATOM 2097 C C . VAL A 1 265 ? -36.374 -18.403 39.451 1.00 68.31 265 VAL A C 1
ATOM 2099 O O . VAL A 1 265 ? -35.944 -19.519 39.749 1.00 68.31 265 VAL A O 1
ATOM 2102 N N . ASN A 1 266 ? -36.149 -17.857 38.252 1.00 79.62 266 ASN A N 1
ATOM 2103 C CA . ASN A 1 266 ? -35.450 -18.550 37.167 1.00 79.62 266 ASN A CA 1
ATOM 2104 C C . ASN A 1 266 ? -33.983 -18.100 37.017 1.00 79.62 266 ASN A C 1
ATOM 2106 O O . ASN A 1 266 ? -33.638 -17.307 36.142 1.00 79.62 266 ASN A O 1
ATOM 2110 N N . PHE A 1 267 ? -33.104 -18.660 37.850 1.00 80.88 267 PHE A N 1
ATOM 2111 C CA . PHE A 1 267 ? -31.654 -18.429 37.773 1.00 80.88 267 PHE A CA 1
ATOM 2112 C C . PHE A 1 267 ? -31.032 -18.927 36.462 1.00 80.88 267 PHE A C 1
ATOM 2114 O O . PHE A 1 267 ? -30.102 -18.308 35.953 1.00 80.88 267 PHE A O 1
ATOM 2121 N N . VAL A 1 268 ? -31.555 -20.023 35.900 1.00 85.44 268 VAL A N 1
ATOM 2122 C CA . VAL A 1 268 ? -31.078 -20.571 34.620 1.00 85.44 268 VAL A CA 1
ATOM 2123 C C . VAL A 1 268 ? -31.383 -19.594 33.488 1.00 85.44 268 VAL A C 1
ATOM 2125 O O . VAL A 1 268 ? -30.526 -19.358 32.645 1.00 85.44 268 VAL A O 1
ATOM 2128 N N . GLY A 1 269 ? -32.569 -18.981 33.504 1.00 85.44 269 GLY A N 1
ATOM 2129 C CA . GLY A 1 269 ? -32.968 -17.948 32.551 1.00 85.44 269 GLY A CA 1
ATOM 2130 C C . GLY A 1 269 ? -32.054 -16.727 32.610 1.00 85.44 269 GLY A C 1
ATOM 2131 O O . GLY A 1 269 ? -31.533 -16.323 31.579 1.00 85.44 269 GLY A O 1
ATOM 2132 N N . CYS A 1 270 ? -31.781 -16.208 33.810 1.00 84.81 270 CYS A N 1
ATOM 2133 C CA . CYS A 1 270 ? -30.863 -15.077 33.996 1.00 84.81 270 CYS A CA 1
ATOM 2134 C C . CYS A 1 270 ? -29.435 -15.397 33.516 1.00 84.81 270 CYS A C 1
ATOM 2136 O O . CYS A 1 270 ? -28.824 -14.609 32.802 1.00 84.81 270 CYS A O 1
ATOM 2138 N N . LEU A 1 271 ? -28.915 -16.589 33.827 1.00 87.25 271 LEU A N 1
ATOM 2139 C CA . LEU A 1 271 ? -27.594 -16.998 33.345 1.00 87.25 271 LEU A CA 1
ATOM 2140 C C . LEU A 1 271 ? -27.569 -17.197 31.817 1.00 87.25 271 LEU A C 1
ATOM 2142 O O . LEU A 1 271 ? -26.603 -16.827 31.158 1.00 87.25 271 LEU A O 1
ATOM 2146 N N . THR A 1 272 ? -28.642 -17.745 31.241 1.00 88.88 272 THR A N 1
ATOM 2147 C CA . THR A 1 272 ? -28.769 -17.921 29.785 1.00 88.88 272 THR A CA 1
ATOM 2148 C C . THR A 1 272 ? -28.825 -16.572 29.071 1.00 88.88 272 THR A C 1
ATOM 2150 O O . THR A 1 272 ? -28.185 -16.409 28.034 1.00 88.88 272 THR A O 1
ATOM 2153 N N . ASN A 1 273 ? -29.546 -15.598 29.630 1.00 88.50 273 ASN A N 1
ATOM 2154 C CA . ASN A 1 273 ? -29.607 -14.244 29.091 1.00 88.50 273 ASN A CA 1
ATOM 2155 C C . ASN A 1 273 ? -28.244 -13.551 29.142 1.00 88.50 273 ASN A C 1
ATOM 2157 O O . ASN A 1 273 ? -27.862 -12.946 28.148 1.00 88.50 273 ASN A O 1
ATOM 2161 N N . LEU A 1 274 ? -27.473 -13.719 30.224 1.00 88.81 274 LEU A N 1
ATOM 2162 C CA . LEU A 1 274 ? -26.103 -13.204 30.314 1.00 88.81 274 LEU A CA 1
ATOM 2163 C C . LEU A 1 274 ? -25.210 -13.742 29.184 1.00 88.81 274 LEU A C 1
ATOM 2165 O O . LEU A 1 274 ? -24.550 -12.963 28.500 1.00 88.81 274 LEU A O 1
ATOM 2169 N N . PHE A 1 275 ? -25.207 -15.061 28.958 1.00 89.50 275 PHE A N 1
ATOM 2170 C CA . PHE A 1 275 ? -24.431 -15.650 27.860 1.00 89.50 275 PHE A CA 1
ATOM 2171 C C . PHE A 1 275 ? -24.913 -15.157 26.495 1.00 89.50 275 PHE A C 1
ATOM 2173 O O . PHE A 1 275 ? -24.104 -14.844 25.624 1.00 89.50 275 PHE A O 1
ATOM 2180 N N . LYS A 1 276 ? -26.232 -15.050 26.315 1.00 90.50 276 LYS A N 1
ATOM 2181 C CA . LYS A 1 276 ? -26.830 -14.548 25.078 1.00 90.50 276 LYS A CA 1
ATOM 2182 C C . LYS A 1 276 ? -26.454 -13.089 24.813 1.00 90.50 276 LYS A C 1
ATOM 2184 O O . LYS A 1 276 ? -26.135 -12.763 23.677 1.00 90.50 276 LYS A O 1
ATOM 2189 N N . ASP A 1 277 ? -26.461 -12.233 25.833 1.00 87.88 277 ASP A N 1
ATOM 2190 C CA . ASP A 1 277 ? -26.063 -10.827 25.723 1.00 87.88 277 ASP A CA 1
ATOM 2191 C C . ASP A 1 277 ? -24.605 -10.688 25.262 1.00 87.88 277 ASP A C 1
ATOM 2193 O O . ASP A 1 277 ? -24.303 -9.799 24.472 1.00 87.88 277 ASP A O 1
ATOM 2197 N N . ILE A 1 278 ? -23.708 -11.575 25.704 1.00 88.44 278 ILE A N 1
ATOM 2198 C CA . ILE A 1 278 ? -22.302 -11.579 25.270 1.00 88.44 278 ILE A CA 1
ATOM 2199 C C . ILE A 1 278 ? -22.169 -12.015 23.819 1.00 88.44 278 ILE A C 1
ATOM 2201 O O . ILE A 1 278 ? -21.497 -11.340 23.042 1.00 88.44 278 ILE A O 1
ATOM 2205 N N . VAL A 1 279 ? -22.821 -13.120 23.450 1.00 89.38 279 VAL A N 1
ATOM 2206 C CA . VAL A 1 279 ? -22.795 -13.621 22.071 1.00 89.38 279 VAL A CA 1
ATOM 2207 C C . VAL A 1 279 ? -23.338 -12.557 21.118 1.00 89.38 279 VAL A C 1
ATOM 2209 O O . VAL A 1 279 ? -22.658 -12.208 20.159 1.00 89.38 279 VAL A O 1
ATOM 2212 N N . LEU A 1 280 ? -24.490 -11.958 21.436 1.00 89.69 280 LEU A N 1
ATOM 2213 C CA . LEU A 1 280 ? -25.072 -10.881 20.631 1.00 89.69 280 LEU A CA 1
ATOM 2214 C C . LEU A 1 280 ? -24.173 -9.642 20.582 1.00 89.69 280 LEU A C 1
ATOM 2216 O O . LEU A 1 280 ? -24.007 -9.058 19.518 1.00 89.69 280 LEU A O 1
ATOM 2220 N N . ALA A 1 281 ? -23.548 -9.255 21.698 1.00 87.69 281 ALA A N 1
ATOM 2221 C CA . ALA A 1 281 ? -22.629 -8.121 21.713 1.00 87.69 281 ALA A CA 1
ATOM 2222 C C . ALA A 1 281 ? -21.399 -8.342 20.819 1.00 87.69 281 ALA A C 1
ATOM 2224 O O . ALA A 1 281 ? -20.868 -7.372 20.287 1.00 87.69 281 ALA A O 1
ATOM 2225 N N . ILE A 1 282 ? -20.939 -9.580 20.640 1.00 88.12 282 ILE A N 1
ATOM 2226 C CA . ILE A 1 282 ? -19.838 -9.885 19.718 1.00 88.12 282 ILE A CA 1
ATOM 2227 C C . ILE A 1 282 ? -20.355 -9.947 18.277 1.00 88.12 282 ILE A C 1
ATOM 2229 O O . ILE A 1 282 ? -19.777 -9.304 17.408 1.00 88.12 282 ILE A O 1
ATOM 2233 N N . GLU A 1 283 ? -21.456 -10.659 18.025 1.00 89.25 283 GLU A N 1
ATOM 2234 C CA . GLU A 1 283 ? -22.024 -10.840 16.681 1.00 89.25 283 GLU A CA 1
ATOM 2235 C C . GLU A 1 283 ? -22.462 -9.516 16.040 1.00 89.25 283 GLU A C 1
ATOM 2237 O O . GLU A 1 283 ? -22.134 -9.251 14.886 1.00 89.25 283 GLU A O 1
ATOM 2242 N N . GLU A 1 284 ? -23.158 -8.653 16.785 1.00 88.38 284 GLU A N 1
ATOM 2243 C CA . GLU A 1 284 ? -23.631 -7.357 16.278 1.00 88.38 284 GLU A CA 1
ATOM 2244 C C . GLU A 1 284 ? -22.479 -6.388 15.974 1.00 88.38 284 GLU A C 1
ATOM 2246 O O . GLU A 1 284 ? -22.633 -5.479 15.159 1.00 88.38 284 GLU A O 1
ATOM 2251 N N . ASN A 1 285 ? -21.324 -6.574 16.620 1.00 86.19 285 ASN A N 1
ATOM 2252 C CA . ASN A 1 285 ? -20.198 -5.646 16.550 1.00 86.19 285 ASN A CA 1
ATOM 2253 C C . ASN A 1 285 ? -18.952 -6.247 15.868 1.00 86.19 285 ASN A C 1
ATOM 2255 O O . ASN A 1 285 ? -17.899 -5.605 15.859 1.00 86.19 285 ASN A O 1
ATOM 2259 N N . ASP A 1 286 ? -19.067 -7.429 15.249 1.00 85.69 286 ASP A N 1
ATOM 2260 C CA . ASP A 1 286 ? -17.968 -8.147 14.581 1.00 85.69 286 ASP A CA 1
ATOM 2261 C C . ASP A 1 286 ? -17.306 -7.296 13.485 1.00 85.69 286 ASP A C 1
ATOM 2263 O O . ASP A 1 286 ? -16.086 -7.133 13.482 1.00 85.69 286 ASP A O 1
ATOM 2267 N N . GLU A 1 287 ? -18.093 -6.652 12.615 1.00 85.25 287 GLU A N 1
ATOM 2268 C CA . GLU A 1 287 ? -17.564 -5.792 11.543 1.00 85.25 287 GLU A CA 1
ATOM 2269 C C . GLU A 1 287 ? -16.720 -4.629 12.089 1.00 85.25 287 GLU A C 1
ATOM 2271 O O . GLU A 1 287 ? -15.677 -4.280 11.532 1.00 85.25 287 GLU A O 1
ATOM 2276 N N . ILE A 1 288 ? -17.157 -4.033 13.201 1.00 83.88 288 ILE A N 1
ATOM 2277 C CA . ILE A 1 288 ? -16.484 -2.890 13.824 1.00 83.88 288 ILE A CA 1
ATOM 2278 C C . ILE A 1 288 ? -15.196 -3.351 14.504 1.00 83.88 288 ILE A C 1
ATOM 2280 O O . ILE A 1 288 ? -14.160 -2.711 14.330 1.00 83.88 288 ILE A O 1
ATOM 2284 N N . LEU A 1 289 ? -15.231 -4.474 15.224 1.00 84.81 289 LEU A N 1
ATOM 2285 C CA . LEU A 1 289 ? -14.046 -5.052 15.860 1.00 84.81 289 LEU A CA 1
ATOM 2286 C C . LEU A 1 289 ? -12.987 -5.424 14.814 1.00 84.81 289 LEU A C 1
ATOM 2288 O O . LEU A 1 289 ? -11.827 -5.033 14.960 1.00 84.81 289 LEU A O 1
ATOM 2292 N N . ARG A 1 290 ? -13.394 -6.059 13.706 1.00 84.81 290 ARG A N 1
ATOM 2293 C CA . ARG A 1 290 ? -12.499 -6.359 12.576 1.00 84.81 290 ARG A CA 1
ATOM 2294 C C . ARG A 1 290 ? -11.913 -5.106 11.941 1.00 84.81 290 ARG A C 1
ATOM 2296 O O . ARG A 1 290 ? -10.753 -5.122 11.543 1.00 84.81 290 ARG A O 1
ATOM 2303 N N . SER A 1 291 ? -12.694 -4.029 11.846 1.00 81.62 291 SER A N 1
ATOM 2304 C CA . SER A 1 291 ? -12.212 -2.763 11.283 1.00 81.62 291 SER A CA 1
ATOM 2305 C C . SER A 1 291 ? -11.162 -2.065 12.150 1.00 81.62 291 SER A C 1
ATOM 2307 O O . SER A 1 291 ? -10.406 -1.255 11.627 1.00 81.62 291 SER A O 1
ATOM 2309 N N . LEU A 1 292 ? -11.115 -2.363 13.454 1.00 76.94 292 LEU A N 1
ATOM 2310 C CA . LEU A 1 292 ? -10.152 -1.771 14.379 1.00 76.94 292 LEU A CA 1
ATOM 2311 C C . LEU A 1 292 ? -8.825 -2.529 14.348 1.00 76.94 292 LEU A C 1
ATOM 2313 O O . LEU A 1 292 ? -7.850 -1.957 13.908 1.00 76.94 292 LEU A O 1
ATOM 2317 N N . CYS A 1 293 ? -8.755 -3.799 14.758 1.00 76.31 293 CYS A N 1
ATOM 2318 C CA . CYS A 1 293 ? -7.480 -4.547 14.768 1.00 76.31 293 CYS A CA 1
ATOM 2319 C C . CYS A 1 293 ? -7.588 -5.936 14.124 1.00 76.31 293 CYS A C 1
ATOM 2321 O O . CYS A 1 293 ? -6.894 -6.869 14.528 1.00 76.31 293 CYS A O 1
ATOM 2323 N N . GLY A 1 294 ? -8.473 -6.110 13.141 1.00 81.44 294 GLY A N 1
ATOM 2324 C CA . GLY A 1 294 ? -8.631 -7.390 12.455 1.00 81.44 294 GLY A CA 1
ATOM 2325 C C . GLY A 1 294 ? -9.126 -8.505 13.380 1.00 81.44 294 GLY A C 1
ATOM 2326 O O . GLY A 1 294 ? -10.036 -8.311 14.182 1.00 81.44 294 GLY A O 1
ATOM 2327 N N . GLU A 1 295 ? -8.557 -9.700 13.238 1.00 80.88 295 GLU A N 1
ATOM 2328 C CA . GLU A 1 295 ? -9.009 -10.902 13.954 1.00 80.88 295 GLU A CA 1
ATOM 2329 C C . GLU A 1 295 ? -8.601 -10.904 15.439 1.00 80.88 295 GLU A C 1
ATOM 2331 O O . GLU A 1 295 ? -9.373 -11.348 16.292 1.00 80.88 295 GLU A O 1
ATOM 2336 N N . ASP A 1 296 ? -7.457 -10.299 15.775 1.00 85.19 296 ASP A N 1
ATOM 2337 C CA . ASP A 1 296 ? -6.971 -10.179 17.158 1.00 85.19 296 ASP A CA 1
ATOM 2338 C C . ASP A 1 296 ? -7.907 -9.320 18.028 1.00 85.19 296 ASP A C 1
ATOM 2340 O O . ASP A 1 296 ? -8.046 -9.557 19.232 1.00 85.19 296 ASP A O 1
ATOM 2344 N N . ALA A 1 297 ? -8.622 -8.368 17.416 1.00 83.94 297 ALA A N 1
ATOM 2345 C CA . ALA A 1 297 ? -9.632 -7.558 18.095 1.00 83.94 297 ALA A CA 1
ATOM 2346 C C . ALA A 1 297 ? -10.793 -8.395 18.645 1.00 83.94 297 ALA A C 1
ATOM 2348 O O . ALA A 1 297 ? -11.287 -8.127 19.742 1.00 83.94 297 ALA A O 1
ATOM 2349 N N . ILE A 1 298 ? -11.230 -9.405 17.888 1.00 86.62 298 ILE A N 1
ATOM 2350 C CA . ILE A 1 298 ? -12.338 -10.280 18.281 1.00 86.62 298 ILE A CA 1
ATOM 2351 C C . ILE A 1 298 ? -11.905 -11.134 19.469 1.00 86.62 298 ILE A C 1
ATOM 2353 O O . ILE A 1 298 ? -12.636 -11.240 20.452 1.00 86.62 298 ILE A O 1
ATOM 2357 N N . VAL A 1 299 ? -10.696 -11.700 19.408 1.00 89.38 299 VAL A N 1
ATOM 2358 C CA . VAL A 1 299 ? -10.136 -12.504 20.502 1.00 89.38 299 VAL A CA 1
ATOM 2359 C C . VAL A 1 299 ? -10.033 -11.670 21.777 1.00 89.38 299 VAL A C 1
ATOM 2361 O O . VAL A 1 299 ? -10.472 -12.113 22.837 1.00 89.38 299 VAL A O 1
ATOM 2364 N N . TYR A 1 300 ? -9.526 -10.439 21.673 1.00 89.56 300 TYR A N 1
ATOM 2365 C CA . TYR A 1 300 ? -9.450 -9.522 22.808 1.00 89.56 300 TYR A CA 1
ATOM 2366 C C . TYR A 1 300 ? -10.835 -9.204 23.396 1.00 89.56 300 TYR A C 1
ATOM 2368 O O . TYR A 1 300 ? -11.024 -9.290 24.611 1.00 89.56 300 TYR A O 1
ATOM 2376 N N . ALA A 1 301 ? -11.823 -8.904 22.545 1.00 89.00 301 ALA A N 1
ATOM 2377 C CA . ALA A 1 301 ? -13.192 -8.644 22.983 1.00 89.00 301 ALA A CA 1
ATOM 2378 C C . ALA A 1 301 ? -13.818 -9.861 23.685 1.00 89.00 301 ALA A C 1
ATOM 2380 O O . ALA A 1 301 ? -14.437 -9.701 24.735 1.00 89.00 301 ALA A O 1
ATOM 2381 N N . ILE A 1 302 ? -13.622 -11.075 23.156 1.00 89.88 302 ILE A N 1
ATOM 2382 C CA . ILE A 1 302 ? -14.105 -12.316 23.779 1.00 89.88 302 ILE A CA 1
ATOM 2383 C C . ILE A 1 302 ? -13.502 -12.484 25.174 1.00 89.88 302 ILE A C 1
ATOM 2385 O O . ILE A 1 302 ? -14.248 -12.722 26.119 1.00 89.88 302 ILE A O 1
ATOM 2389 N N . CYS A 1 303 ? -12.183 -12.333 25.323 1.00 90.69 303 CYS A N 1
ATOM 2390 C CA . CYS A 1 303 ? -11.512 -12.485 26.615 1.00 90.69 303 CYS A CA 1
ATOM 2391 C C . CYS A 1 303 ? -12.060 -11.504 27.663 1.00 90.69 303 CYS A C 1
ATOM 2393 O O . CYS A 1 303 ? -12.476 -11.919 28.743 1.00 90.69 303 CYS A O 1
ATOM 2395 N N . GLU A 1 304 ? -12.133 -10.215 27.332 1.00 90.06 304 GLU A N 1
ATOM 2396 C CA . GLU A 1 304 ? -12.600 -9.174 28.259 1.00 90.06 304 GLU A CA 1
ATOM 2397 C C . GLU A 1 304 ? -14.082 -9.304 28.638 1.00 90.06 304 GLU A C 1
ATOM 2399 O O . GLU A 1 304 ? -14.469 -9.009 29.776 1.00 90.06 304 GLU A O 1
ATOM 2404 N N . LEU A 1 305 ? -14.927 -9.722 27.688 1.00 89.38 305 LEU A N 1
ATOM 2405 C CA . LEU A 1 305 ? -16.350 -9.955 27.931 1.00 89.38 305 LEU A CA 1
ATOM 2406 C C . LEU A 1 305 ? -16.584 -11.246 28.723 1.00 89.38 305 LEU A C 1
ATOM 2408 O O . LEU A 1 305 ? -17.459 -11.274 29.592 1.00 89.38 305 LEU A O 1
ATOM 2412 N N . GLN A 1 306 ? -15.784 -12.287 28.478 1.00 90.00 306 GLN A N 1
ATOM 2413 C CA . GLN A 1 306 ? -15.830 -13.534 29.238 1.00 90.00 306 GLN A CA 1
ATOM 2414 C C . GLN A 1 306 ? -15.441 -13.308 30.702 1.00 90.00 306 GLN A C 1
ATOM 2416 O O . GLN A 1 306 ? -16.107 -13.837 31.588 1.00 90.00 306 GLN A O 1
ATOM 2421 N N . GLU A 1 307 ? -14.444 -12.466 30.984 1.00 90.31 307 GLU A N 1
ATOM 2422 C CA . GLU A 1 307 ? -14.106 -12.102 32.365 1.00 90.31 307 GLU A CA 1
ATOM 2423 C C . GLU A 1 307 ? -15.291 -11.465 33.110 1.00 90.31 307 GLU A C 1
ATOM 2425 O O . GLU A 1 307 ? -15.538 -11.780 34.280 1.00 90.31 307 GLU A O 1
ATOM 2430 N N . GLU A 1 308 ? -16.077 -10.605 32.447 1.00 87.75 308 GLU A N 1
ATOM 2431 C CA . GLU A 1 308 ? -17.301 -10.091 33.074 1.00 87.75 308 GLU A CA 1
ATOM 2432 C C . GLU A 1 308 ? -18.398 -11.132 33.201 1.00 87.75 308 GLU A C 1
ATOM 2434 O O . GLU A 1 308 ? -19.138 -11.127 34.191 1.00 87.75 308 GLU A O 1
ATOM 2439 N N . CYS A 1 309 ? -18.501 -12.037 32.231 1.00 89.12 309 CYS A N 1
ATOM 2440 C CA . CYS A 1 309 ? -19.397 -13.175 32.334 1.00 89.12 309 CYS A CA 1
ATOM 2441 C C . CYS A 1 309 ? -19.106 -13.990 33.587 1.00 89.12 309 CYS A C 1
ATOM 2443 O O . CYS A 1 309 ? -20.022 -14.333 34.329 1.00 89.12 309 CYS A O 1
ATOM 2445 N N . ASP A 1 310 ? -17.834 -14.280 33.841 1.00 90.00 310 ASP A N 1
ATOM 2446 C CA . ASP A 1 310 ? -17.408 -15.109 34.959 1.00 90.00 310 ASP A CA 1
ATOM 2447 C C . ASP A 1 310 ? -17.637 -14.386 36.290 1.00 90.00 310 ASP A C 1
ATOM 2449 O O . ASP A 1 310 ? -18.141 -14.983 37.247 1.00 90.00 310 ASP A O 1
ATOM 2453 N N . SER A 1 311 ? -17.355 -13.081 36.346 1.00 89.06 311 SER A N 1
ATOM 2454 C CA . SER A 1 311 ? -17.619 -12.223 37.506 1.00 89.06 311 SER A CA 1
ATOM 2455 C C . SER A 1 311 ? -19.113 -12.176 37.861 1.00 89.06 311 SER A C 1
ATOM 2457 O O . SER A 1 311 ? -19.514 -12.471 38.997 1.00 89.06 311 SER A O 1
ATOM 2459 N N . ARG A 1 312 ? -19.969 -11.856 36.881 1.00 85.62 312 ARG A N 1
ATOM 2460 C CA . ARG A 1 312 ? -21.426 -11.733 37.061 1.00 85.62 312 ARG A CA 1
ATOM 2461 C C . ARG A 1 312 ? -22.101 -13.092 37.233 1.00 85.62 312 ARG A C 1
ATOM 2463 O O . ARG A 1 312 ? -22.919 -13.259 38.137 1.00 85.62 312 ARG A O 1
ATOM 2470 N N . GLY A 1 313 ? -21.709 -14.083 36.442 1.00 87.81 313 GLY A N 1
ATOM 2471 C CA . GLY A 1 313 ? -22.171 -15.465 36.540 1.00 87.81 313 GLY A CA 1
ATOM 2472 C C . GLY A 1 313 ? -21.847 -16.078 37.901 1.00 87.81 313 GLY A C 1
ATOM 2473 O O . GLY A 1 313 ? -22.718 -16.686 38.524 1.00 87.81 313 GLY A O 1
ATOM 2474 N N . SER A 1 314 ? -20.648 -15.826 38.437 1.00 88.88 314 SER A N 1
ATOM 2475 C CA . SER A 1 314 ? -20.281 -16.244 39.797 1.00 88.88 314 SER A CA 1
ATOM 2476 C C . SER A 1 314 ? -21.172 -15.611 40.864 1.00 88.88 314 SER A C 1
ATOM 2478 O O . SER A 1 314 ? -21.503 -16.270 41.850 1.00 88.88 314 SER A O 1
ATOM 2480 N N . LEU A 1 315 ? -21.578 -14.348 40.698 1.00 86.94 315 LEU A N 1
ATOM 2481 C CA . LEU A 1 315 ? -22.492 -13.677 41.628 1.00 86.94 315 LEU A CA 1
ATOM 2482 C C . LEU A 1 315 ? -23.890 -14.313 41.601 1.00 86.94 315 LEU A C 1
ATOM 2484 O O . LEU A 1 315 ? -24.435 -14.638 42.660 1.00 86.94 315 LEU A O 1
ATOM 2488 N N . ILE A 1 316 ? -24.436 -14.549 40.404 1.00 84.81 316 ILE A N 1
ATOM 2489 C CA . ILE A 1 316 ? -25.730 -15.222 40.208 1.00 84.81 316 ILE A CA 1
ATOM 2490 C C . ILE A 1 316 ? -25.689 -16.625 40.829 1.00 84.81 316 ILE A C 1
ATOM 2492 O O . ILE A 1 316 ? -26.590 -17.007 41.580 1.00 84.81 316 ILE A O 1
ATOM 2496 N N . LEU A 1 317 ? -24.615 -17.377 40.578 1.00 85.38 317 LEU A N 1
ATOM 2497 C CA . LEU A 1 317 ? -24.449 -18.738 41.078 1.00 85.38 317 LEU A CA 1
ATOM 2498 C C . LEU A 1 317 ? -24.307 -18.783 42.607 1.00 85.38 317 LEU A C 1
ATOM 2500 O O . LEU A 1 317 ? -24.930 -19.624 43.255 1.00 85.38 317 LEU A O 1
ATOM 2504 N N . LYS A 1 318 ? -23.548 -17.856 43.208 1.00 86.50 318 LYS A N 1
ATOM 2505 C CA . LYS A 1 318 ? -23.462 -17.719 44.673 1.00 86.50 318 LYS A CA 1
ATOM 2506 C C . LYS A 1 318 ? -24.840 -17.460 45.280 1.00 86.50 318 LYS A C 1
ATOM 2508 O O . LYS A 1 318 ? -25.226 -18.139 46.231 1.00 86.50 318 LYS A O 1
ATOM 2513 N N . LYS A 1 319 ? -25.619 -16.547 44.690 1.00 83.25 319 LYS A N 1
ATOM 2514 C CA . LYS A 1 319 ? -26.974 -16.240 45.167 1.00 83.25 319 LYS A CA 1
ATOM 2515 C C . LYS A 1 319 ? -27.923 -17.433 45.033 1.00 83.25 319 LYS A C 1
ATOM 2517 O O . LYS A 1 319 ? -28.711 -17.699 45.939 1.00 83.25 319 LYS A O 1
ATOM 2522 N N . TYR A 1 320 ? -27.797 -18.204 43.956 1.00 82.56 320 TYR A N 1
ATOM 2523 C CA . TYR A 1 320 ? -28.523 -19.460 43.785 1.00 82.56 320 TYR A CA 1
ATOM 2524 C C . TYR A 1 320 ? -28.185 -20.487 44.879 1.00 82.56 320 TYR A C 1
ATOM 2526 O O . TYR A 1 320 ? -29.091 -21.101 45.454 1.00 82.56 320 TYR A O 1
ATOM 2534 N N . MET A 1 321 ? -26.897 -20.653 45.208 1.00 82.06 321 MET A N 1
ATOM 2535 C CA . MET A 1 321 ? -26.450 -21.562 46.272 1.00 82.06 321 MET A CA 1
ATOM 2536 C C . MET A 1 321 ? -27.016 -21.181 47.644 1.00 82.06 321 MET A C 1
ATOM 2538 O O . MET A 1 321 ? -27.441 -22.064 48.397 1.00 82.06 321 MET A O 1
ATOM 2542 N N . GLU A 1 322 ? -27.060 -19.881 47.947 1.00 82.25 322 GLU A N 1
ATOM 2543 C CA . GLU A 1 322 ? -27.688 -19.342 49.157 1.00 82.25 322 GLU A CA 1
ATOM 2544 C C . GLU A 1 322 ? -29.194 -19.627 49.188 1.00 82.25 322 GLU A C 1
ATOM 2546 O O . GLU A 1 322 ? -29.698 -20.176 50.171 1.00 82.25 322 GLU A O 1
ATOM 2551 N N . PHE A 1 323 ? -29.909 -19.310 48.102 1.00 76.69 323 PHE A N 1
ATOM 2552 C CA . PHE A 1 323 ? -31.363 -19.469 48.016 1.00 76.69 323 PHE A CA 1
ATOM 2553 C C . PHE A 1 323 ? -31.800 -20.928 48.180 1.00 76.69 323 PHE A C 1
ATOM 2555 O O . PHE A 1 323 ? -32.710 -21.235 48.953 1.00 76.69 323 PHE A O 1
ATOM 2562 N N . ARG A 1 324 ? -31.110 -21.858 47.508 1.00 75.56 324 ARG A N 1
ATOM 2563 C CA . ARG A 1 324 ? -31.376 -23.300 47.626 1.00 75.56 324 ARG A CA 1
ATOM 2564 C C . ARG A 1 324 ? -30.832 -23.918 48.914 1.00 75.56 324 ARG A C 1
ATOM 2566 O O . ARG A 1 324 ? -31.061 -25.102 49.143 1.00 75.56 324 ARG A O 1
ATOM 2573 N N . LYS A 1 325 ? -30.123 -23.149 49.755 1.00 77.25 325 LYS A N 1
ATOM 2574 C CA . LYS A 1 325 ? -29.456 -23.630 50.978 1.00 77.25 325 LYS A CA 1
ATOM 2575 C C . LYS A 1 325 ? -28.605 -24.878 50.708 1.00 77.25 325 LYS A C 1
ATOM 2577 O O . LYS A 1 325 ? -28.526 -25.771 51.552 1.00 77.25 325 LYS A O 1
ATOM 2582 N N . LEU A 1 326 ? -27.957 -24.942 49.541 1.00 70.06 326 LEU A N 1
ATOM 2583 C CA . LEU A 1 326 ? -27.237 -26.134 49.072 1.00 70.06 326 LEU A CA 1
ATOM 2584 C C . LEU A 1 326 ? -26.144 -26.579 50.051 1.00 70.06 326 LEU A C 1
ATOM 2586 O O . LEU A 1 326 ? -25.932 -27.773 50.227 1.00 70.06 326 LEU A O 1
ATOM 2590 N N . ALA A 1 327 ? -25.515 -25.640 50.762 1.00 69.00 327 ALA A N 1
ATOM 2591 C CA . ALA A 1 327 ? -24.548 -25.947 51.814 1.00 69.00 327 ALA A CA 1
ATOM 2592 C C . ALA A 1 327 ? -25.158 -26.745 52.986 1.00 69.00 327 ALA A C 1
ATOM 2594 O O . ALA A 1 327 ? -24.507 -27.642 53.521 1.00 69.00 327 ALA A O 1
ATOM 2595 N N . LYS A 1 328 ? -26.415 -26.466 53.364 1.00 67.69 328 LYS A N 1
ATOM 2596 C CA . LYS A 1 328 ? -27.121 -27.224 54.411 1.00 67.69 328 LYS A CA 1
ATOM 2597 C C . LYS A 1 328 ? -27.466 -28.625 53.926 1.00 67.69 328 LYS A C 1
ATOM 2599 O O . LYS A 1 328 ? -27.159 -29.586 54.618 1.00 67.69 328 LYS A O 1
ATOM 2604 N N . LEU A 1 329 ? -27.985 -28.739 52.705 1.00 71.50 329 LEU A N 1
ATOM 2605 C CA . LEU A 1 329 ? -28.310 -30.030 52.098 1.00 71.50 329 LEU A CA 1
ATOM 2606 C C . LEU A 1 329 ? -27.055 -30.906 51.912 1.00 71.50 329 LEU A C 1
ATOM 2608 O O . LEU A 1 329 ? -27.055 -32.083 52.246 1.00 71.50 329 LEU A O 1
ATOM 2612 N N . SER A 1 330 ? -25.950 -30.311 51.458 1.00 72.62 330 SER A N 1
ATOM 2613 C CA . SER A 1 330 ? -24.632 -30.952 51.372 1.00 72.62 330 SER A CA 1
ATOM 2614 C C . SER A 1 330 ? -24.144 -31.436 52.739 1.00 72.62 330 SER A C 1
ATOM 2616 O O . SER A 1 330 ? -23.619 -32.541 52.857 1.00 72.62 330 SER A O 1
ATOM 2618 N N . SER A 1 331 ? -24.297 -30.614 53.781 1.00 72.50 331 SER A N 1
ATOM 2619 C CA . SER A 1 331 ? -23.929 -30.982 55.151 1.00 72.50 331 SER A CA 1
ATOM 2620 C C . SER A 1 331 ? -24.783 -32.141 55.671 1.00 72.50 331 SER A C 1
ATOM 2622 O O . SER A 1 331 ? -24.240 -33.076 56.251 1.00 72.50 331 SER A O 1
ATOM 2624 N N . GLU A 1 332 ? -26.095 -32.114 55.442 1.00 74.75 332 GLU A N 1
ATOM 2625 C CA . GLU A 1 332 ? -27.023 -33.183 55.832 1.00 74.75 332 GLU A CA 1
ATOM 2626 C C . GLU A 1 332 ? -26.688 -34.508 55.133 1.00 74.75 332 GLU A C 1
ATOM 2628 O O . GLU A 1 332 ? -26.552 -35.531 55.806 1.00 74.75 332 GLU A O 1
ATOM 2633 N N . ILE A 1 333 ? -26.439 -34.481 53.819 1.00 76.25 333 ILE A N 1
ATOM 2634 C CA . ILE A 1 333 ? -26.013 -35.660 53.049 1.00 76.25 333 ILE A CA 1
ATOM 2635 C C . ILE A 1 333 ? -24.671 -36.194 53.567 1.00 76.25 333 ILE A C 1
ATOM 2637 O O . ILE A 1 333 ? -24.511 -37.400 53.739 1.00 76.25 333 ILE A O 1
ATOM 2641 N N . ASN A 1 334 ? -23.700 -35.321 53.853 1.00 76.12 334 ASN A N 1
ATOM 2642 C CA . ASN A 1 334 ? -22.382 -35.742 54.336 1.00 76.12 334 ASN A CA 1
ATOM 2643 C C . ASN A 1 334 ? -22.445 -36.343 55.753 1.00 76.12 334 ASN A C 1
ATOM 2645 O O . ASN A 1 334 ? -21.759 -37.321 56.047 1.00 76.12 334 ASN A O 1
ATOM 2649 N N . VAL A 1 335 ? -23.300 -35.803 56.628 1.00 78.12 335 VAL A N 1
ATOM 2650 C CA . VAL A 1 335 ? -23.574 -36.388 57.950 1.00 78.12 335 VAL A CA 1
ATOM 2651 C C . VAL A 1 335 ? -24.256 -37.750 57.807 1.00 78.12 335 VAL A C 1
ATOM 2653 O O . VAL A 1 335 ? -23.824 -38.706 58.446 1.00 78.12 335 VAL A O 1
ATOM 2656 N N . GLN A 1 336 ? -25.254 -37.884 56.929 1.00 72.50 336 GLN A N 1
ATOM 2657 C CA . GLN A 1 336 ? -25.875 -39.180 56.628 1.00 72.50 336 GLN A CA 1
ATOM 2658 C C . GLN A 1 336 ? -24.868 -40.202 56.091 1.00 72.50 336 GLN A C 1
ATOM 2660 O O . GLN A 1 336 ? -24.882 -41.353 56.519 1.00 72.50 336 GLN A O 1
ATOM 2665 N N . ASN A 1 337 ? -23.958 -39.788 55.210 1.00 71.19 337 ASN A N 1
ATOM 2666 C CA . ASN A 1 337 ? -22.951 -40.674 54.633 1.00 71.19 337 ASN A CA 1
ATOM 2667 C C . ASN A 1 337 ? -21.900 -41.110 55.674 1.00 71.19 337 ASN A C 1
ATOM 2669 O O . ASN A 1 337 ? -21.534 -42.281 55.742 1.00 71.19 337 ASN A O 1
ATOM 2673 N N . LYS A 1 338 ? -21.475 -40.203 56.568 1.00 70.69 338 LYS A N 1
ATOM 2674 C CA . LYS A 1 338 ? -20.627 -40.552 57.724 1.00 70.69 338 LYS A CA 1
ATOM 2675 C C . LYS A 1 338 ? -21.319 -41.510 58.692 1.00 70.69 338 LYS A C 1
ATOM 2677 O O . LYS A 1 338 ? -20.674 -42.429 59.184 1.00 70.69 338 LYS A O 1
ATOM 2682 N N . ASN A 1 339 ? -22.615 -41.329 58.936 1.00 67.62 339 ASN A N 1
ATOM 2683 C CA . ASN A 1 339 ? -23.387 -42.232 59.788 1.00 67.62 339 ASN A CA 1
ATOM 2684 C C . ASN A 1 339 ? -23.542 -43.623 59.149 1.00 67.62 339 ASN A C 1
ATOM 2686 O O . ASN A 1 339 ? -23.450 -44.622 59.852 1.00 67.62 339 ASN A O 1
ATOM 2690 N N . LEU A 1 340 ? -23.694 -43.712 57.823 1.00 60.41 340 LEU A N 1
ATOM 2691 C CA . LEU A 1 340 ? -23.695 -44.991 57.100 1.00 60.41 340 LEU A CA 1
ATOM 2692 C C . LEU A 1 340 ? -22.329 -45.695 57.145 1.00 60.41 340 LEU A C 1
ATOM 2694 O O . LEU A 1 340 ? -22.278 -46.912 57.302 1.00 60.41 340 LEU A O 1
ATOM 2698 N N . LEU A 1 341 ? -21.225 -44.945 57.070 1.00 59.41 341 LEU A N 1
ATOM 2699 C CA . LEU A 1 341 ? -19.869 -45.491 57.207 1.00 59.41 341 LEU A CA 1
ATOM 2700 C C . LEU A 1 341 ? -19.543 -45.921 58.650 1.00 59.41 341 LEU A C 1
ATOM 2702 O O . LEU A 1 341 ? -18.820 -46.895 58.840 1.00 59.41 341 LEU A O 1
ATOM 2706 N N . ALA A 1 342 ? -20.096 -45.245 59.662 1.00 56.56 342 ALA A N 1
ATOM 2707 C CA . ALA A 1 342 ? -19.916 -45.600 61.073 1.00 56.56 342 ALA A CA 1
ATOM 2708 C C . ALA A 1 342 ? -20.702 -46.860 61.488 1.00 56.56 342 ALA A C 1
ATOM 2710 O O . ALA A 1 342 ? -20.250 -47.601 62.354 1.00 56.56 342 ALA A O 1
ATOM 2711 N N . VAL A 1 343 ? -21.842 -47.143 60.849 1.00 55.28 343 VAL A N 1
ATOM 2712 C CA . VAL A 1 343 ? -22.646 -48.360 61.097 1.00 55.28 343 VAL A CA 1
ATOM 2713 C C . VAL A 1 343 ? -22.044 -49.607 60.414 1.00 55.28 343 VAL A C 1
ATOM 2715 O O . VAL A 1 343 ? -22.420 -50.732 60.733 1.00 55.28 343 VAL A O 1
ATOM 2718 N N . GLY A 1 344 ? -21.071 -49.434 59.511 1.00 49.53 344 GLY A N 1
ATOM 2719 C CA . GLY A 1 344 ? -20.377 -50.519 58.806 1.00 49.53 344 GLY A CA 1
ATOM 2720 C C . GLY A 1 344 ? -19.158 -51.117 59.521 1.00 49.53 344 GLY A C 1
ATOM 2721 O O . GLY A 1 344 ? -18.535 -52.020 58.965 1.00 49.53 344 GLY A O 1
ATOM 2722 N N . ALA A 1 345 ? -18.795 -50.645 60.717 1.00 47.06 345 ALA A N 1
ATOM 2723 C CA . ALA A 1 345 ? -17.742 -51.257 61.526 1.00 47.06 345 ALA A CA 1
ATOM 2724 C C . ALA A 1 345 ? -18.379 -52.188 62.575 1.00 47.06 345 ALA A C 1
ATOM 2726 O O . ALA A 1 345 ? -18.856 -51.693 63.597 1.00 47.06 345 ALA A O 1
ATOM 2727 N N . PRO A 1 346 ? -18.425 -53.519 62.364 1.00 46.66 346 PRO A N 1
ATOM 2728 C CA . PRO A 1 346 ? -18.762 -54.424 63.449 1.00 46.66 346 PRO A CA 1
ATOM 2729 C C . PRO A 1 346 ? -17.624 -54.361 64.471 1.00 46.66 346 PRO A C 1
ATOM 2731 O O . PRO A 1 346 ? -16.463 -54.586 64.124 1.00 46.66 346 PRO A O 1
ATOM 2734 N N . GLU A 1 347 ? -17.954 -54.047 65.723 1.00 52.03 347 GLU A N 1
ATOM 2735 C CA . GLU A 1 347 ? -17.099 -54.345 66.870 1.00 52.03 347 GLU A CA 1
ATOM 2736 C C . GLU A 1 347 ? -16.718 -55.831 66.799 1.00 52.03 347 GLU A C 1
ATOM 2738 O O . GLU A 1 347 ? -17.535 -56.722 67.035 1.00 52.03 347 GLU A O 1
ATOM 2743 N N . GLY A 1 348 ? -15.479 -56.105 66.390 1.00 57.88 348 GLY A N 1
ATOM 2744 C CA . GLY A 1 348 ? -14.878 -57.424 66.524 1.00 57.88 348 GLY A CA 1
ATOM 2745 C C . GLY A 1 348 ? -14.712 -57.739 68.015 1.00 57.88 348 GLY A C 1
ATOM 2746 O O . GLY A 1 348 ? -14.311 -56.843 68.761 1.00 57.88 348 GLY A O 1
ATOM 2747 N N . PRO A 1 349 ? -15.008 -58.966 68.481 1.00 55.81 349 PRO A N 1
ATOM 2748 C CA . PRO A 1 349 ? -14.903 -59.294 69.897 1.00 55.81 349 PRO A CA 1
ATOM 2749 C C . PRO A 1 349 ? -13.449 -59.200 70.374 1.00 55.81 349 PRO A C 1
ATOM 2751 O O . PRO A 1 349 ? -12.539 -59.720 69.726 1.00 55.81 349 PRO A O 1
ATOM 2754 N N . ASP A 1 350 ? -13.264 -58.551 71.519 1.00 55.47 350 ASP A N 1
ATOM 2755 C CA . ASP A 1 350 ? -11.993 -58.342 72.214 1.00 55.47 350 ASP A CA 1
ATOM 2756 C C . ASP A 1 350 ? -11.291 -59.690 72.528 1.00 55.47 350 ASP A C 1
ATOM 2758 O O . ASP A 1 350 ? -11.897 -60.550 73.180 1.00 55.47 350 ASP A O 1
ATOM 2762 N N . PRO A 1 351 ? -10.039 -59.938 72.085 1.00 58.25 351 PRO A N 1
ATOM 2763 C CA . PRO A 1 351 ? -9.377 -61.225 72.257 1.00 58.25 351 PRO A CA 1
ATOM 2764 C C . PRO A 1 351 ? -8.376 -61.175 73.418 1.00 58.25 351 PRO A C 1
ATOM 2766 O O . PRO A 1 351 ? -7.169 -61.144 73.190 1.00 58.25 351 PRO A O 1
ATOM 2769 N N . ARG A 1 352 ? -8.847 -61.179 74.670 1.00 44.91 352 ARG A N 1
ATOM 2770 C CA . ARG A 1 352 ? -8.027 -61.568 75.841 1.00 44.91 352 ARG A CA 1
ATOM 2771 C C . ARG A 1 352 ? -8.867 -62.338 76.862 1.00 44.91 352 ARG A C 1
ATOM 2773 O O . ARG A 1 352 ? -9.204 -61.825 77.927 1.00 44.91 352 ARG A O 1
ATOM 2780 N N . GLY A 1 353 ? -9.179 -63.578 76.491 1.00 37.97 353 GLY A N 1
ATOM 2781 C CA . GLY A 1 353 ? -9.082 -64.734 77.386 1.00 37.97 353 GLY A CA 1
ATOM 2782 C C . GLY A 1 353 ? -7.717 -65.386 77.217 1.00 37.97 353 GLY A C 1
ATOM 2783 O O . GLY A 1 353 ? -7.171 -65.278 76.093 1.00 37.97 353 GLY A O 1
#

pLDDT: mean 79.41, std 17.27, range [26.28, 97.44]

Radius of gyration: 61.84 Å; chains: 1; bounding box: 115×89×180 Å

Secondary structure (DSSP, 8-state):
------------------------------TTSHHHHHHHTT---HHHHHHHHHHHHHHHHHHHHHHHHHHHHHHHHHHHHHHHHHHHHHHHHHHHHHHHHHHHHHHHHHHHHHHHHHHHHHHHHHHHHHHHHHHHHHHHHHHHHHHHHHHHHHTT-HHHHHHHHHHHHHHHHH-TTS-HHHHHHHHHHHHHHHHHHHHHHHHHHHHT-HHHHHHHHTTHHHHT-HHHHHHHHHHHHHHHHHHHHHHHHHHHHHHHHH-S-TTS--HHHHHHHHHHHHHHHHHTTHHHHHHHHHHHHHHHHHHHHHHHHHHHHHHHHHHHHHHTTHHHHHHHHHHHHHHHHHTT---PPP---

Foldseek 3Di:
DDDDDDDDDDDDDDDDDDDDDDDDDDDLDPPPDPVVVVVVVPDPDPVVVVVVVVSVVVVVVVVVVVVVVVVVVVVVVVVVVVVVVVVVVVVVVVVVVVVVVVVVVVVVVVVVVVVVVVVVVVVVVVVVVVVVVVVVVLVVLLVVLLVQLVVCVVVVNLVSNLQSLLVNVVSCVVPVPDDPVSVVSSVVSLVVSVVVLVVQLVVCLVVVPVVSNLVSLLSCLSSVNLVVSLVSVLVSLLVVLLVVLVVLVVVLVVCLVVDPDPVVRCLVVSLVVSVVSLVCSLVVCVVSQCSRPRPVSSVVSNVSSVVSSCVSNVVSVVVVCVSVVVVVVVVVVVVVVVVVVVVPDPPDDDPDD

Sequence (353 aa):
MPSTPNGSVHKFQEEDESTVSSPTLSSSMTFGTPEALDHLRKLTDVGAMTRLLHECIAYQRALDLDLDNLLAQRSDLDKHLLHLQKSAEVLDIVKADSDHMLSNVRSTCDLADHVSAKVRELDVAQSRVNTTLLRIDAIVERGNCIEEVKNALEAEDYEAAAKYVQTFLQIDAKYKDSGSDHRDQLLASKKQLEGIVRKRLSAAVDQRDHPTILRFIRLYSPLGLEEEGLQLYVGYLKKVISMRSRLEFEHLVELMEQSHNQNQVNFVGCLTNLFKDIVLAIEENDEILRSLCGEDAIVYAICELQEECDSRGSLILKKYMEFRKLAKLSSEINVQNKNLLAVGAPEGPDPRG

InterPro domains:
  IPR013167 COG4 transport protein, middle alpha-helical bundle [PF08318] (215-341)
  IPR013167 COG4 transport protein, middle alpha-helical bundle [SM00762] (186-352)
  IPR048680 Conserved oligomeric Golgi complex subunit 4, N-terminal [PF20663] (83-174)
  IPR048682 Conserved oligomeric Golgi complex subunit 4 [PTHR24016] (29-352)

Organism: Hevea brasiliensis (NCBI:txid3981)